Protein AF-A0A1U7YTH1-F1 (afdb_monomer)

Mean predicted aligned error: 17.55 Å

pLDDT: mean 70.75, std 26.84, range [23.44, 98.38]

Secondary structure (DSSP, 8-state):
-----------------TTT-----PPP-----SS--------------------TTHHHHHHHHHHHHTT-HHHHHHHHHHHHHHHHHHHHHHHHHHHHHHHHHHHHHHHHSPPPSSPPS----SSHHHHHHHHHHHH--PPPHHHHHHHHHHHHTTTTSTTTTS-HHHHS-HHHHHHHHHHHHHHHHHH--HHHHHHHHHH-TTGGGGS------------

Radius of gyration: 32.02 Å; Cα contacts (8 Å, |Δi|>4): 133; chains: 1; bounding box: 83×43×78 Å

InterPro domains:
  IPR015270 Protein RDM1, plant [PF09187] (100-217)
  IPR015270 Protein RDM1, plant [PTHR36366] (94-221)
  IPR036319 RDM1 superfamily [G3DSA:1.20.120.690] (97-218)
  IPR036319 RDM1 superfamily [SSF109920] (98-216)

Structure (mmCIF, N/CA/C/O backbone):
data_AF-A0A1U7YTH1-F1
#
_entry.id   AF-A0A1U7YTH1-F1
#
loop_
_atom_site.group_PDB
_atom_site.id
_atom_site.type_symbol
_atom_site.label_atom_id
_atom_site.label_alt_id
_atom_site.label_comp_id
_atom_site.label_asym_id
_atom_site.label_entity_id
_atom_site.label_seq_id
_atom_site.pdbx_PDB_ins_code
_atom_site.Cartn_x
_atom_site.Cartn_y
_atom_site.Cartn_z
_atom_site.occupancy
_atom_site.B_iso_or_equiv
_atom_site.auth_seq_id
_atom_site.auth_comp_id
_atom_site.auth_asym_id
_atom_site.auth_atom_id
_atom_site.pdbx_PDB_model_num
ATOM 1 N N . MET A 1 1 ? -33.056 18.039 25.175 1.00 30.16 1 MET A N 1
ATOM 2 C CA . MET A 1 1 ? -33.473 17.083 24.129 1.00 30.16 1 MET A CA 1
ATOM 3 C C . MET A 1 1 ? -34.858 16.587 24.489 1.00 30.16 1 MET A C 1
ATOM 5 O O . MET A 1 1 ? -35.014 15.963 25.529 1.00 30.16 1 MET A O 1
ATOM 9 N N . ASN A 1 2 ? -35.852 16.971 23.691 1.00 23.52 2 ASN A N 1
ATOM 10 C CA . ASN A 1 2 ? -37.263 16.671 23.920 1.00 23.52 2 ASN A CA 1
ATOM 11 C C . ASN A 1 2 ? -37.609 15.369 23.194 1.00 23.52 2 ASN A C 1
ATOM 13 O O . ASN A 1 2 ? -37.384 15.271 21.990 1.00 23.52 2 ASN A O 1
ATOM 17 N N . TYR A 1 3 ? -38.140 14.379 23.908 1.00 24.95 3 TYR A N 1
ATOM 18 C CA . TYR A 1 3 ? -38.631 13.144 23.299 1.00 24.95 3 TYR A CA 1
ATOM 19 C C . TYR A 1 3 ? -40.082 13.348 22.853 1.00 24.95 3 TYR A C 1
ATOM 21 O O . TYR A 1 3 ? -40.953 13.621 23.678 1.00 24.95 3 TYR A O 1
ATOM 29 N N . LEU A 1 4 ? -40.344 13.216 21.552 1.00 23.44 4 LEU A N 1
ATOM 30 C CA . LEU A 1 4 ? -41.698 13.132 21.011 1.00 23.44 4 LEU A CA 1
ATOM 31 C C . LEU A 1 4 ? -42.141 11.664 21.070 1.00 23.44 4 LEU A C 1
ATOM 33 O O . LEU A 1 4 ? -41.645 10.826 20.321 1.00 23.44 4 LEU A O 1
ATOM 37 N N . VAL A 1 5 ? -43.058 11.346 21.982 1.00 27.22 5 VAL A N 1
ATOM 38 C CA . VAL A 1 5 ? -43.666 10.014 22.078 1.00 27.22 5 VAL A CA 1
ATOM 39 C C . VAL A 1 5 ? -44.811 9.947 21.069 1.00 27.22 5 VAL A C 1
ATOM 41 O O . VAL A 1 5 ? -45.883 10.497 21.309 1.00 27.22 5 VAL A O 1
ATOM 44 N N . ILE A 1 6 ? -44.599 9.287 19.929 1.00 25.98 6 ILE A N 1
ATOM 45 C CA . ILE A 1 6 ? -45.687 8.978 18.992 1.00 25.98 6 ILE A CA 1
ATOM 46 C C . ILE A 1 6 ? -46.289 7.631 19.404 1.00 25.98 6 ILE A C 1
ATOM 48 O O . ILE A 1 6 ? -45.696 6.575 19.193 1.00 25.98 6 ILE A O 1
ATOM 52 N N . ILE A 1 7 ? -47.475 7.675 20.011 1.00 28.33 7 ILE A N 1
ATOM 53 C CA . ILE A 1 7 ? -48.289 6.493 20.311 1.00 28.33 7 ILE A CA 1
ATOM 54 C C . ILE A 1 7 ? -49.128 6.196 19.063 1.00 28.33 7 ILE A C 1
ATOM 56 O O . ILE A 1 7 ? -50.035 6.956 18.733 1.00 28.33 7 ILE A O 1
ATOM 60 N N . SER A 1 8 ? -48.833 5.108 18.350 1.00 24.59 8 SER A N 1
ATOM 61 C CA . SER A 1 8 ? -49.698 4.639 17.259 1.00 24.59 8 SER A CA 1
ATOM 62 C C . SER A 1 8 ? -50.951 3.957 17.843 1.00 24.59 8 SER A C 1
ATOM 64 O O . SER A 1 8 ? -50.819 3.198 18.809 1.00 24.59 8 SER A O 1
ATOM 66 N N . PRO A 1 9 ? -52.166 4.192 17.308 1.00 27.02 9 PRO A N 1
ATOM 67 C CA . PRO A 1 9 ? -53.407 3.658 17.864 1.00 27.02 9 PRO A CA 1
ATOM 68 C C . PRO A 1 9 ? -53.602 2.191 17.443 1.00 27.02 9 PRO A C 1
ATOM 70 O O . PRO A 1 9 ? -54.436 1.857 16.607 1.00 27.02 9 PRO A O 1
ATOM 73 N N . GLY A 1 10 ? -52.809 1.291 18.023 1.00 27.61 10 GLY A N 1
ATOM 74 C CA . GLY A 1 10 ? -52.957 -0.156 17.878 1.00 27.61 10 GLY A CA 1
ATOM 75 C C . GLY A 1 10 ? -53.799 -0.744 19.010 1.00 27.61 10 GLY A C 1
ATOM 76 O O . GLY A 1 10 ? -53.302 -0.924 20.115 1.00 27.61 10 GLY A O 1
ATOM 77 N N . ILE A 1 11 ? -55.076 -1.010 18.720 1.00 29.81 11 ILE A N 1
ATOM 78 C CA . ILE A 1 11 ? -56.081 -1.819 19.446 1.00 29.81 11 ILE A CA 1
ATOM 79 C C . ILE A 1 11 ? -55.630 -2.357 20.826 1.00 29.81 11 ILE A C 1
ATOM 81 O O . ILE A 1 11 ? -55.164 -3.489 20.970 1.00 29.81 11 ILE A O 1
ATOM 85 N N . PHE A 1 12 ? -55.875 -1.567 21.874 1.00 31.89 12 PHE A N 1
ATOM 86 C CA . PHE A 1 12 ? -55.885 -2.034 23.261 1.00 31.89 12 PHE A CA 1
ATOM 87 C C . PHE A 1 12 ? -57.078 -2.980 23.476 1.00 31.89 12 PHE A C 1
ATOM 89 O O . PHE A 1 12 ? -58.209 -2.531 23.647 1.00 31.89 12 PHE A O 1
ATOM 96 N N . GLN A 1 13 ? -56.858 -4.295 23.541 1.00 33.09 13 GLN A N 1
ATOM 97 C CA . GLN A 1 13 ? -57.814 -5.170 24.230 1.00 33.09 13 GLN A CA 1
ATOM 98 C C . GLN A 1 13 ? -57.466 -5.215 25.718 1.00 33.09 13 GLN A C 1
ATOM 100 O O . GLN A 1 13 ? -56.791 -6.129 26.191 1.00 33.09 13 GLN A O 1
ATOM 105 N N . ASN A 1 14 ? -57.976 -4.237 26.468 1.00 33.62 14 ASN A N 1
ATOM 106 C CA . ASN A 1 14 ? -58.093 -4.345 27.919 1.00 33.62 14 ASN A CA 1
ATOM 107 C C . ASN A 1 14 ? -59.022 -5.523 28.242 1.00 33.62 14 ASN A C 1
ATOM 109 O O . ASN A 1 14 ? -60.244 -5.402 28.189 1.00 33.62 14 ASN A O 1
ATOM 113 N N . ARG A 1 15 ? -58.457 -6.689 28.567 1.00 36.12 15 ARG A N 1
ATOM 114 C CA . ARG A 1 15 ? -59.226 -7.779 29.178 1.00 36.12 15 ARG A CA 1
ATOM 115 C C . ARG A 1 15 ? -59.054 -7.701 30.683 1.00 36.12 15 ARG A C 1
ATOM 117 O O . ARG A 1 15 ? -58.107 -8.244 31.243 1.00 36.12 15 ARG A O 1
ATOM 124 N N . THR A 1 16 ? -59.993 -7.026 31.330 1.00 36.03 16 THR A N 1
ATOM 125 C CA . THR A 1 16 ? -60.149 -7.059 32.782 1.00 36.03 16 THR A CA 1
ATOM 126 C C . THR A 1 16 ? -60.678 -8.430 33.208 1.00 36.03 16 THR A C 1
ATOM 128 O O . THR A 1 16 ? -61.688 -8.930 32.705 1.00 36.03 16 THR A O 1
ATOM 131 N N . CYS A 1 17 ? -59.987 -9.078 34.146 1.00 34.78 17 CYS A N 1
ATOM 132 C CA . CYS A 1 17 ? -60.518 -10.254 34.827 1.00 34.78 17 CYS A CA 1
ATOM 133 C C . CYS A 1 17 ? -61.500 -9.771 35.904 1.00 34.78 17 CYS A C 1
ATOM 135 O O . CYS A 1 17 ? -61.065 -9.328 36.963 1.00 34.78 17 CYS A O 1
ATOM 137 N N . ARG A 1 18 ? -62.818 -9.863 35.657 1.00 36.59 18 ARG A N 1
ATOM 138 C CA . ARG A 1 18 ? -63.893 -9.354 36.549 1.00 36.59 18 ARG A CA 1
ATOM 139 C C . ARG A 1 18 ? -63.947 -9.961 37.969 1.00 36.59 18 ARG A C 1
ATOM 141 O O . ARG A 1 18 ? -64.923 -9.757 38.677 1.00 36.59 18 ARG A O 1
ATOM 148 N N . LYS A 1 19 ? -62.964 -10.762 38.387 1.00 38.28 19 LYS A N 1
ATOM 149 C CA . LYS A 1 19 ? -62.925 -11.390 39.719 1.00 38.28 19 LYS A CA 1
ATOM 150 C C . LYS A 1 19 ? -61.737 -10.966 40.588 1.00 38.28 19 LYS A C 1
ATOM 152 O O . LYS A 1 19 ? -61.719 -11.371 41.748 1.00 38.28 19 LYS A O 1
ATOM 157 N N . CYS A 1 20 ? -60.768 -10.204 40.063 1.00 35.62 20 CYS A N 1
ATOM 158 C CA . CYS A 1 20 ? -59.523 -9.919 40.794 1.00 35.62 20 CYS A CA 1
ATOM 159 C C . CYS A 1 20 ? -58.917 -8.515 40.585 1.00 35.62 20 CYS A C 1
ATOM 161 O O . CYS A 1 20 ? -57.798 -8.321 41.038 1.00 35.62 20 CYS A O 1
ATOM 163 N N . ASP A 1 21 ? -59.565 -7.590 39.865 1.00 32.91 21 ASP A N 1
ATOM 164 C CA . ASP A 1 21 ? -59.075 -6.213 39.613 1.00 32.91 21 ASP A CA 1
ATOM 165 C C . ASP A 1 21 ? -57.583 -6.081 39.232 1.00 32.91 21 ASP A C 1
ATOM 167 O O . ASP A 1 21 ? -56.912 -5.106 39.552 1.00 32.91 21 ASP A O 1
ATOM 171 N N . LEU A 1 22 ? -57.050 -7.063 38.499 1.00 33.69 22 LEU A N 1
ATOM 172 C CA . LEU A 1 22 ? -55.691 -7.025 37.957 1.00 33.69 22 LEU A CA 1
ATOM 173 C C . LEU A 1 22 ? -55.726 -6.599 36.487 1.00 33.69 22 LEU A C 1
A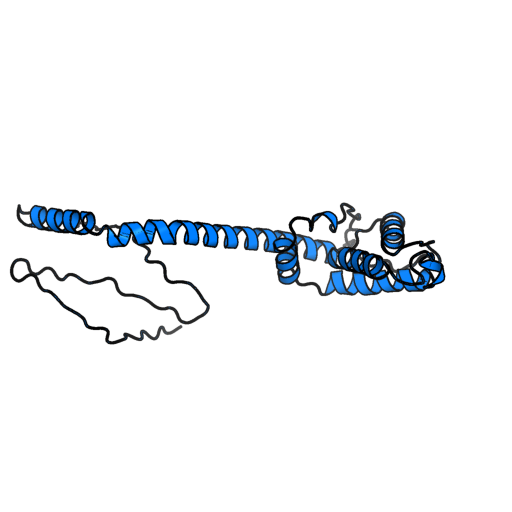TOM 175 O O . LEU A 1 22 ? -56.351 -7.258 35.649 1.00 33.69 22 LEU A O 1
ATOM 179 N N . VAL A 1 23 ? -55.021 -5.509 36.182 1.00 34.97 23 VAL A N 1
ATOM 180 C CA . VAL A 1 23 ? -54.813 -4.993 34.824 1.00 34.97 23 VAL A CA 1
ATOM 181 C C . VAL A 1 23 ? -53.581 -5.670 34.224 1.00 34.97 23 VAL A C 1
ATOM 183 O O . VAL A 1 23 ? -52.466 -5.510 34.714 1.00 34.97 23 VAL A O 1
ATOM 186 N N . PHE A 1 24 ? -53.773 -6.437 33.151 1.00 35.41 24 PHE A N 1
ATOM 187 C CA . PHE A 1 24 ? -52.664 -6.956 32.351 1.00 35.41 24 PHE A CA 1
ATOM 188 C C . PHE A 1 24 ? -52.230 -5.889 31.345 1.00 35.41 24 PHE A C 1
ATOM 190 O O . PHE A 1 24 ? -52.901 -5.677 30.337 1.00 35.41 24 PHE A O 1
ATOM 197 N N . VAL A 1 25 ? -51.101 -5.235 31.611 1.00 35.44 25 VAL A N 1
ATOM 198 C CA . VAL A 1 25 ? -50.469 -4.314 30.661 1.00 35.44 25 VAL A CA 1
ATOM 199 C C . VAL A 1 25 ? -49.570 -5.135 29.731 1.00 35.44 25 VAL A C 1
ATOM 201 O O . VAL A 1 25 ? -48.621 -5.779 30.175 1.00 35.44 25 VAL A O 1
ATOM 204 N N . SER A 1 26 ? -49.908 -5.174 28.441 1.00 34.75 26 SER A N 1
ATOM 205 C CA . SER A 1 26 ? -49.034 -5.733 27.398 1.00 34.75 26 SER A CA 1
ATOM 206 C C . SER A 1 26 ? -47.789 -4.845 27.249 1.00 34.75 26 SER A C 1
ATOM 208 O O . SER A 1 26 ? -47.924 -3.630 27.397 1.00 34.75 26 SER A O 1
ATOM 210 N N . PRO A 1 27 ? -46.589 -5.389 26.966 1.00 36.34 27 PRO A N 1
ATOM 211 C CA . PRO A 1 27 ? -45.382 -4.572 26.889 1.00 36.34 27 PRO A CA 1
ATOM 212 C C . PRO A 1 27 ? -45.489 -3.521 25.776 1.00 36.34 27 PRO A C 1
ATOM 214 O O . PRO A 1 27 ? -45.904 -3.825 24.657 1.00 36.34 27 PRO A O 1
ATOM 217 N N . VAL A 1 28 ? -45.114 -2.285 26.110 1.00 33.97 28 VAL A N 1
ATOM 218 C CA . VAL A 1 28 ? -45.023 -1.149 25.187 1.00 33.97 28 VAL A CA 1
ATOM 219 C C . VAL A 1 28 ? -43.800 -1.334 24.292 1.00 33.97 28 VAL A C 1
ATOM 221 O O . VAL A 1 28 ? -42.702 -1.592 24.781 1.00 33.97 28 VAL A O 1
ATOM 224 N N . THR A 1 29 ? -43.976 -1.182 22.982 1.00 32.31 29 THR A N 1
ATOM 225 C CA . THR A 1 29 ? -42.870 -1.085 22.024 1.00 32.31 29 THR A CA 1
ATOM 226 C C . THR A 1 29 ? -42.402 0.371 21.982 1.00 32.31 29 THR A C 1
ATOM 228 O O . THR A 1 29 ? -43.152 1.245 21.553 1.00 32.31 29 THR A O 1
ATOM 231 N N . LEU A 1 30 ? -41.188 0.652 22.460 1.00 29.94 30 LEU A N 1
ATOM 232 C CA . LEU A 1 30 ? -40.551 1.965 22.314 1.00 29.94 30 LEU A CA 1
ATOM 233 C C . LEU A 1 30 ? -39.730 1.981 21.020 1.00 29.94 30 LEU A C 1
ATOM 235 O O . LEU A 1 30 ? -38.877 1.119 20.822 1.00 29.94 30 LEU A O 1
ATOM 239 N N . TYR A 1 31 ? -39.979 2.965 20.155 1.00 27.59 31 TYR A N 1
ATOM 240 C CA . TYR A 1 31 ? -39.188 3.220 18.950 1.00 27.59 31 TYR A CA 1
ATOM 241 C C . TYR A 1 31 ? -38.274 4.430 19.174 1.00 27.59 31 TYR A C 1
ATOM 243 O O . TYR A 1 31 ? -38.736 5.478 19.622 1.00 27.59 31 TYR A O 1
ATOM 251 N N . SER A 1 32 ? -36.990 4.292 18.832 1.00 30.31 32 SER A N 1
ATOM 252 C CA . SER A 1 32 ? -36.041 5.407 18.724 1.00 30.31 32 SER A CA 1
ATOM 253 C C . SER A 1 32 ? -35.796 5.708 17.248 1.00 30.31 32 SER A C 1
ATOM 255 O O . SER A 1 32 ? -35.412 4.818 16.488 1.00 30.31 32 SER A O 1
ATOM 257 N N . VAL A 1 33 ? -36.035 6.952 16.830 1.00 34.03 33 VAL A N 1
ATOM 258 C CA . VAL A 1 33 ? -35.779 7.420 15.463 1.00 34.03 33 VAL A CA 1
ATOM 259 C C . VAL A 1 33 ? -34.437 8.137 15.447 1.00 34.03 33 VAL A C 1
ATOM 261 O O . VAL A 1 33 ? -34.401 9.354 15.522 1.00 34.03 33 VAL A O 1
ATOM 264 N N . THR A 1 34 ? -33.350 7.371 15.369 1.00 33.66 34 THR A N 1
ATOM 265 C CA . THR A 1 34 ? -32.116 7.744 14.655 1.00 33.66 34 THR A CA 1
ATOM 266 C C . THR A 1 34 ? -31.187 6.532 14.603 1.00 33.66 34 THR A C 1
ATOM 268 O O . THR A 1 34 ? -30.712 6.071 15.634 1.00 33.66 34 THR A O 1
ATOM 271 N N . HIS A 1 35 ? -30.942 6.067 13.375 1.00 32.31 35 HIS A N 1
ATOM 272 C CA . HIS A 1 35 ? -29.998 5.032 12.933 1.00 32.31 35 HIS A CA 1
ATOM 273 C C . HIS A 1 35 ? -30.230 3.581 13.407 1.00 32.31 35 HIS A C 1
ATOM 275 O O . HIS A 1 35 ? -29.881 3.180 14.508 1.00 32.31 35 HIS A O 1
ATOM 281 N N . HIS A 1 36 ? -30.811 2.806 12.478 1.00 36.59 36 HIS A N 1
ATOM 282 C CA . HIS A 1 36 ? -30.764 1.348 12.305 1.00 36.59 36 HIS A CA 1
ATOM 283 C C . HIS A 1 36 ? -30.331 0.497 13.509 1.00 36.59 36 HIS A C 1
ATOM 285 O O . HIS A 1 36 ? -29.178 0.092 13.597 1.00 36.59 36 HIS A O 1
ATOM 291 N N . LEU A 1 37 ? -31.294 0.087 14.339 1.00 32.03 37 LEU A N 1
ATOM 292 C CA . LEU A 1 37 ? -31.167 -1.119 15.155 1.00 32.0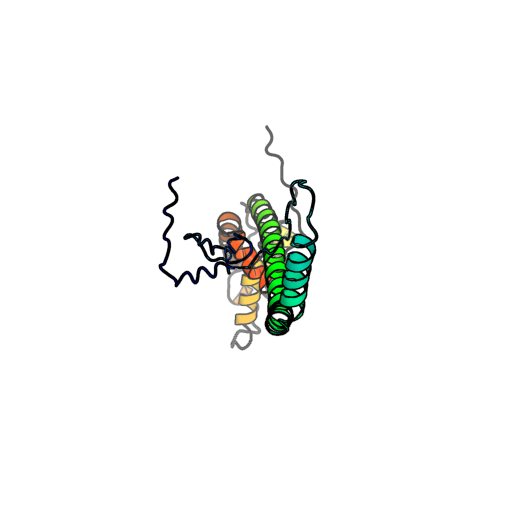3 37 LEU A CA 1
ATOM 293 C C . LEU A 1 37 ? -32.459 -1.938 15.104 1.00 32.03 37 LEU A C 1
ATOM 295 O O . LEU A 1 37 ? -33.566 -1.426 15.271 1.00 32.03 37 LEU A O 1
ATOM 299 N N . VAL A 1 38 ? -32.284 -3.229 14.837 1.00 32.44 38 VAL A N 1
ATOM 300 C CA . VAL A 1 38 ? -33.317 -4.263 14.872 1.00 32.44 38 VAL A CA 1
ATOM 301 C C . VAL A 1 38 ? -33.843 -4.375 16.304 1.00 32.44 38 VAL A C 1
ATOM 303 O O . VAL A 1 38 ? -33.077 -4.578 17.244 1.00 32.44 38 VAL A O 1
ATOM 306 N N . ALA A 1 39 ? -35.157 -4.233 16.476 1.00 31.73 39 ALA A N 1
ATOM 307 C CA . ALA A 1 39 ? -35.814 -4.362 17.769 1.00 31.73 39 ALA A CA 1
ATOM 308 C C . ALA A 1 39 ? -35.707 -5.807 18.286 1.00 31.73 39 ALA A C 1
ATOM 310 O O . ALA A 1 39 ? -36.270 -6.728 17.694 1.00 31.73 39 ALA A O 1
ATOM 311 N N . LEU A 1 40 ? -35.023 -6.000 19.413 1.00 30.80 40 LEU A N 1
ATOM 312 C CA . LEU A 1 40 ? -35.051 -7.250 20.170 1.00 30.80 40 LEU A CA 1
ATOM 313 C C . LEU A 1 40 ? -35.868 -7.061 21.448 1.00 30.80 40 LEU A C 1
ATOM 315 O O . LEU A 1 40 ? -35.643 -6.094 22.179 1.00 30.80 40 LEU A O 1
ATOM 319 N N . PRO A 1 41 ? -36.788 -7.984 21.771 1.00 34.66 41 PRO A N 1
ATOM 320 C CA . PRO A 1 41 ? -37.474 -7.963 23.048 1.00 34.66 41 PRO A CA 1
ATOM 321 C C . PRO A 1 41 ? -36.499 -8.429 24.137 1.00 34.66 41 PRO A C 1
ATOM 323 O O . PRO A 1 41 ? -36.299 -9.627 24.338 1.00 34.66 41 PRO A O 1
ATOM 326 N N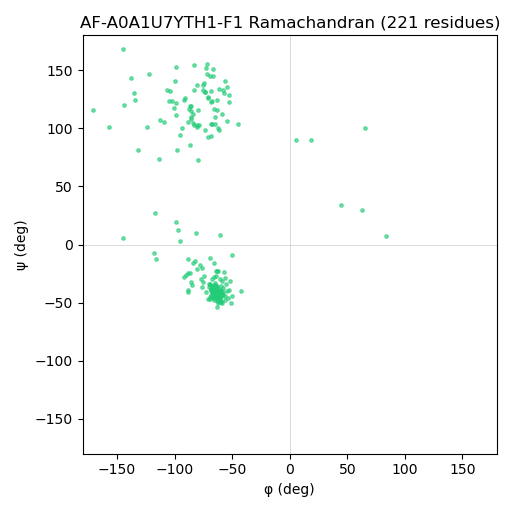 . LEU A 1 42 ? -35.889 -7.485 24.859 1.00 33.09 42 LEU A N 1
ATOM 327 C CA . LEU A 1 42 ? -35.191 -7.778 26.111 1.00 33.09 42 LEU A CA 1
ATOM 328 C C . LEU A 1 42 ? -36.226 -8.190 27.168 1.00 33.09 42 LEU A C 1
ATOM 330 O O . LEU A 1 42 ? -36.816 -7.363 27.858 1.00 33.09 42 LEU A O 1
ATOM 334 N N . TYR A 1 43 ? -36.460 -9.496 27.284 1.00 35.53 43 TYR A N 1
ATOM 335 C CA . TYR A 1 43 ? -37.120 -10.093 28.438 1.00 35.53 43 TYR A CA 1
ATOM 336 C C . TYR A 1 43 ? -36.091 -10.248 29.560 1.00 35.53 43 TYR A C 1
ATOM 338 O O . TYR A 1 43 ? -35.326 -11.208 29.571 1.00 35.53 43 TYR A O 1
ATOM 346 N N . PHE A 1 44 ? -36.110 -9.343 30.538 1.00 31.45 44 PHE A N 1
ATOM 347 C CA . PHE A 1 44 ? -35.638 -9.664 31.883 1.00 31.45 44 PHE A CA 1
ATOM 348 C C . PHE A 1 44 ? -36.822 -9.655 32.842 1.00 31.45 44 PHE A C 1
ATOM 350 O O . PHE A 1 44 ? -37.414 -8.633 33.180 1.00 31.45 44 PHE A O 1
ATOM 357 N N . SER A 1 45 ? -37.185 -10.864 33.245 1.00 33.22 45 SER A N 1
ATOM 358 C CA . SER A 1 45 ? -38.089 -11.176 34.335 1.00 33.22 45 SER A CA 1
ATOM 359 C C . SER A 1 45 ? -37.516 -10.676 35.659 1.00 33.22 45 SER A C 1
ATOM 361 O O . SER A 1 45 ? -36.693 -11.355 36.258 1.00 33.22 45 SER A O 1
ATOM 363 N N . ASN A 1 46 ? -37.996 -9.530 36.136 1.00 29.27 46 ASN A N 1
ATOM 364 C CA . ASN A 1 46 ? -37.965 -9.173 37.553 1.00 29.27 46 ASN A CA 1
ATOM 365 C C . ASN A 1 46 ? -39.354 -8.675 37.962 1.00 29.27 46 ASN A C 1
ATOM 367 O O . ASN A 1 46 ? -39.638 -7.482 38.012 1.00 29.27 46 ASN A O 1
ATOM 371 N N . LEU A 1 47 ? -40.243 -9.632 38.236 1.00 33.91 47 LEU A N 1
ATOM 372 C CA . LEU A 1 47 ? -41.439 -9.386 39.036 1.00 33.91 47 LEU A CA 1
ATOM 373 C C . LEU A 1 47 ? -40.975 -9.185 40.483 1.00 33.91 47 LEU A C 1
ATOM 375 O O . LEU A 1 47 ? -40.806 -10.150 41.225 1.00 33.91 47 LEU A O 1
ATOM 379 N N . PHE A 1 48 ? -40.744 -7.930 40.865 1.00 27.84 48 PHE A N 1
ATOM 380 C CA . PHE A 1 48 ? -40.662 -7.546 42.269 1.00 27.84 48 PHE A CA 1
ATOM 381 C C . PHE A 1 48 ? -42.039 -7.779 42.904 1.00 27.84 48 PHE A C 1
ATOM 383 O O . PHE A 1 48 ? -42.979 -7.021 42.677 1.00 27.84 48 PHE A O 1
ATOM 390 N N . PHE A 1 49 ? -42.173 -8.854 43.679 1.00 33.44 49 PHE A N 1
ATOM 391 C CA . PHE A 1 49 ? -43.280 -9.014 44.618 1.00 33.44 49 PHE A CA 1
ATOM 392 C C . PHE A 1 49 ? -42.932 -8.206 45.870 1.00 33.44 49 PHE A C 1
ATOM 394 O O . PHE A 1 49 ? -42.099 -8.629 46.669 1.00 33.44 49 PHE A O 1
ATOM 401 N N . GLN A 1 50 ? -43.533 -7.026 46.040 1.00 31.31 50 GLN A N 1
ATOM 402 C CA . GLN A 1 50 ? -43.526 -6.374 47.347 1.00 31.31 50 GLN A CA 1
ATOM 403 C C . GLN A 1 50 ? -44.438 -7.161 48.295 1.00 31.31 50 GLN A C 1
ATOM 405 O O . GLN A 1 50 ? -45.593 -7.446 47.980 1.00 31.31 50 GLN A O 1
ATOM 410 N N . ASN A 1 51 ? -43.862 -7.532 49.440 1.00 34.66 51 ASN A N 1
ATOM 411 C CA . ASN A 1 51 ? -44.473 -8.263 50.544 1.00 34.66 51 ASN A CA 1
ATOM 412 C C . ASN A 1 51 ? -45.861 -7.725 50.906 1.00 34.66 51 ASN A C 1
ATOM 414 O O . ASN A 1 51 ? -45.984 -6.736 51.621 1.00 34.66 51 ASN A O 1
ATOM 418 N N . THR A 1 52 ? -46.899 -8.446 50.504 1.00 34.50 52 THR A N 1
ATOM 419 C CA . THR A 1 52 ? -48.175 -8.483 51.216 1.00 34.50 52 THR A CA 1
ATOM 420 C C . THR A 1 52 ? -48.646 -9.933 51.243 1.00 34.50 52 THR A C 1
ATOM 422 O O . THR A 1 52 ? -48.340 -10.728 50.357 1.00 34.50 52 THR A O 1
ATOM 425 N N . THR A 1 53 ? -49.261 -10.320 52.352 1.00 38.56 53 THR A N 1
ATOM 426 C CA . THR A 1 53 ? -49.605 -11.695 52.717 1.00 38.56 53 THR A CA 1
ATOM 427 C C . THR A 1 53 ? -50.430 -12.389 51.628 1.00 38.56 53 THR A C 1
ATOM 429 O O . THR A 1 53 ? -51.618 -12.127 51.453 1.00 38.56 53 THR A O 1
ATOM 432 N N . ALA A 1 54 ? -49.790 -13.313 50.903 1.00 38.97 54 ALA A N 1
ATOM 433 C CA . ALA A 1 54 ? -50.390 -13.971 49.752 1.00 38.97 54 ALA A CA 1
ATOM 434 C C . ALA A 1 54 ? -51.591 -14.839 50.152 1.00 38.97 54 ALA A C 1
ATOM 436 O O . ALA A 1 54 ? -51.459 -15.906 50.760 1.00 38.97 54 ALA A O 1
ATOM 437 N N . THR A 1 55 ? -52.794 -14.406 49.780 1.00 50.31 55 THR A N 1
ATOM 438 C CA . THR A 1 55 ? -54.000 -15.221 49.956 1.00 50.31 55 THR A CA 1
ATOM 439 C C . THR A 1 55 ? -54.009 -16.378 48.946 1.00 50.31 55 THR A C 1
ATOM 441 O O . THR A 1 55 ? -53.492 -16.267 47.833 1.00 50.31 55 THR A O 1
ATOM 444 N N . LYS A 1 56 ? -54.662 -17.507 49.279 1.00 46.28 56 LYS A N 1
ATOM 445 C CA . LYS A 1 56 ? -54.812 -18.721 48.425 1.00 46.28 56 LYS A CA 1
ATOM 446 C C . LYS A 1 56 ? -55.323 -18.463 46.983 1.00 46.28 56 LYS A C 1
ATOM 448 O O . LYS A 1 56 ? -55.360 -19.390 46.169 1.00 46.28 56 LYS A O 1
ATOM 453 N N . ARG A 1 57 ? -55.763 -17.241 46.653 1.00 43.34 57 ARG A N 1
ATOM 454 C CA . ARG A 1 57 ? -56.165 -16.803 45.305 1.00 43.34 57 ARG A CA 1
ATOM 455 C C . ARG A 1 57 ? -54.987 -16.323 44.445 1.00 43.34 57 ARG A C 1
ATOM 457 O O . ARG A 1 57 ? -54.977 -16.629 43.255 1.00 43.34 57 ARG A O 1
ATOM 464 N N . GLU A 1 58 ? -53.969 -15.689 45.019 1.00 42.53 58 GLU A N 1
ATOM 465 C CA . GLU A 1 58 ? -52.783 -15.209 44.283 1.00 42.53 58 GLU A CA 1
ATOM 466 C C . GLU A 1 58 ? -51.897 -16.359 43.794 1.00 42.53 58 GLU A C 1
ATOM 468 O O . GLU A 1 58 ? -51.424 -16.353 42.655 1.00 42.53 58 GLU A O 1
ATOM 473 N N . ALA A 1 59 ? -51.790 -17.424 44.595 1.00 44.12 59 ALA A N 1
ATOM 474 C CA . ALA A 1 59 ? -51.118 -18.659 44.197 1.00 44.12 59 ALA A CA 1
ATOM 475 C C . ALA A 1 59 ? -51.752 -19.299 42.944 1.00 44.12 59 ALA A C 1
ATOM 477 O O . ALA A 1 59 ? -51.050 -19.881 42.120 1.00 44.12 59 ALA A O 1
ATOM 478 N N . ARG A 1 60 ? -53.071 -19.151 42.736 1.00 44.16 60 ARG A N 1
ATOM 479 C CA . ARG A 1 60 ? -53.757 -19.674 41.539 1.00 44.16 60 ARG A CA 1
ATOM 480 C C . ARG A 1 60 ? -53.510 -18.826 40.290 1.00 44.16 60 ARG A C 1
ATOM 482 O O . ARG A 1 60 ? -53.348 -19.398 39.213 1.00 44.16 60 ARG A O 1
ATOM 489 N N . CYS A 1 61 ? -53.420 -17.501 40.414 1.00 44.72 61 CYS A N 1
ATOM 490 C CA . CYS A 1 61 ? -53.067 -16.623 39.291 1.00 44.72 61 CYS A CA 1
ATOM 491 C C . CYS A 1 61 ? -51.608 -16.805 38.848 1.00 44.72 61 CYS A C 1
ATOM 493 O O . CYS A 1 61 ? -51.346 -16.845 37.644 1.00 44.72 61 CYS A O 1
ATOM 495 N N . SER A 1 62 ? -50.669 -16.998 39.784 1.00 44.84 62 SER A N 1
ATOM 496 C CA . SER A 1 62 ? -49.264 -17.260 39.436 1.00 44.84 62 SER A CA 1
ATOM 497 C C . SER A 1 62 ? -49.084 -18.619 38.744 1.00 44.84 62 SER A C 1
ATOM 499 O O . SER A 1 62 ? -48.323 -18.722 37.782 1.00 44.84 62 SER A O 1
ATOM 501 N N . VAL A 1 63 ? -49.854 -19.642 39.143 1.00 48.41 63 VAL A N 1
ATOM 502 C CA . VAL A 1 63 ? -49.887 -20.953 38.471 1.00 48.41 63 VAL A CA 1
ATOM 503 C C . VAL A 1 63 ? -50.505 -20.856 37.074 1.00 48.41 63 VAL A C 1
ATOM 505 O O . VAL A 1 63 ? -49.988 -21.468 36.141 1.00 48.41 63 VAL A O 1
ATOM 508 N N . TYR A 1 64 ? -51.559 -20.056 36.880 1.00 45.84 64 TYR A N 1
ATOM 509 C CA . TYR A 1 64 ? -52.166 -19.854 35.557 1.00 45.84 64 TYR A CA 1
ATOM 510 C C . TYR A 1 64 ? -51.243 -19.070 34.608 1.00 45.84 64 TYR A C 1
ATOM 512 O O . TYR A 1 64 ? -51.127 -19.421 33.433 1.00 45.84 64 TYR A O 1
ATOM 520 N N . ALA A 1 65 ? -50.527 -18.060 35.113 1.00 47.97 65 ALA A N 1
ATOM 521 C CA . ALA A 1 65 ? -49.527 -17.312 34.352 1.00 47.97 65 ALA A CA 1
ATOM 522 C C . ALA A 1 65 ? -48.304 -18.180 33.995 1.00 47.97 65 ALA A C 1
ATOM 524 O O . ALA A 1 65 ? -47.901 -18.218 32.830 1.00 47.97 65 ALA A O 1
ATOM 525 N N . LYS A 1 66 ? -47.782 -18.964 34.954 1.00 43.97 66 LYS A N 1
ATOM 526 C CA . LYS A 1 66 ? -46.696 -19.935 34.718 1.00 43.97 66 LYS A CA 1
ATOM 527 C C . LYS A 1 66 ? -47.098 -21.018 33.710 1.00 43.97 66 LYS A C 1
ATOM 529 O O . LYS A 1 66 ? -46.322 -21.328 32.809 1.00 43.97 66 LYS A O 1
ATOM 534 N N . ASN A 1 67 ? -48.319 -21.552 33.791 1.00 43.44 67 ASN A N 1
ATOM 535 C CA . ASN A 1 67 ? -48.793 -22.581 32.857 1.00 43.44 67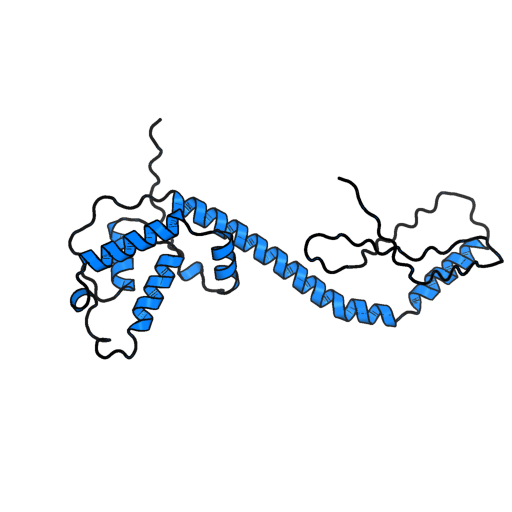 ASN A CA 1
ATOM 536 C C . ASN A 1 67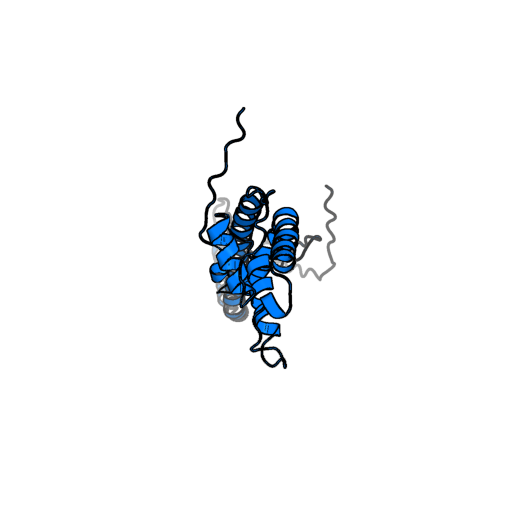 ? -49.143 -22.040 31.462 1.00 43.44 67 ASN A C 1
ATOM 538 O O . ASN A 1 67 ? -49.021 -22.780 30.487 1.00 43.44 67 ASN A O 1
ATOM 542 N N . LYS A 1 68 ? -49.537 -20.767 31.327 1.00 46.72 68 LYS A N 1
ATOM 543 C CA . LYS A 1 68 ? -49.812 -20.151 30.017 1.00 46.72 68 LYS A CA 1
ATOM 544 C C . LYS A 1 68 ? -48.530 -19.828 29.243 1.00 46.72 68 LYS A C 1
ATOM 546 O O . LYS A 1 68 ? -48.529 -19.949 28.021 1.00 46.72 68 LYS A O 1
ATOM 551 N N . PHE A 1 69 ? -47.439 -19.492 29.935 1.00 43.75 69 PHE A N 1
ATOM 552 C CA . PHE A 1 69 ? -46.116 -19.343 29.315 1.00 43.75 69 PHE A CA 1
ATOM 553 C C . PHE A 1 69 ? -45.538 -20.702 28.876 1.00 43.75 69 PHE A C 1
ATOM 555 O O . PHE A 1 69 ? -44.938 -20.814 27.813 1.00 43.75 69 PHE A O 1
ATOM 562 N N . ARG A 1 70 ? -45.834 -21.772 29.629 1.00 45.62 70 ARG A N 1
ATOM 563 C CA . ARG A 1 70 ? -45.429 -23.158 29.322 1.00 45.62 70 ARG A CA 1
ATOM 564 C C . ARG A 1 70 ? -46.121 -23.778 28.091 1.00 45.62 70 ARG A C 1
ATOM 566 O O . ARG A 1 70 ? -45.702 -24.838 27.646 1.00 45.62 70 ARG A O 1
ATOM 573 N N . ARG A 1 71 ? -47.169 -23.152 27.535 1.00 46.69 71 ARG A N 1
ATOM 574 C CA . ARG A 1 71 ? -47.961 -23.666 26.393 1.00 46.69 71 ARG A CA 1
ATOM 575 C C . ARG A 1 71 ? -47.894 -22.793 25.132 1.00 46.69 71 ARG A C 1
ATOM 577 O O . ARG A 1 71 ? -48.839 -22.790 24.349 1.00 46.69 71 ARG A O 1
ATOM 584 N N . ARG A 1 72 ? -46.815 -22.036 24.915 1.00 52.69 72 ARG A N 1
ATOM 585 C CA . ARG A 1 72 ? -46.586 -21.343 23.632 1.00 52.69 72 ARG A CA 1
ATOM 586 C C . ARG A 1 72 ? -45.364 -21.916 22.913 1.00 52.69 72 ARG A C 1
ATOM 588 O O . ARG A 1 72 ? -44.327 -21.256 22.885 1.00 52.69 72 ARG A O 1
ATOM 595 N N . PRO A 1 73 ? -45.469 -23.129 22.337 1.00 54.94 73 PRO A N 1
ATOM 596 C CA . PRO A 1 73 ? -44.392 -23.690 21.523 1.00 54.94 73 PRO A CA 1
ATOM 597 C C . PRO A 1 73 ? -44.021 -22.745 20.363 1.00 54.94 73 PRO A C 1
ATOM 599 O O . PRO A 1 73 ? -42.845 -22.631 20.048 1.00 54.94 73 PRO A O 1
ATOM 602 N N . GLU A 1 74 ? -44.990 -21.952 19.876 1.00 57.06 74 GLU A N 1
ATOM 603 C CA . GLU A 1 74 ? -44.870 -20.813 18.934 1.00 57.06 74 GLU A CA 1
ATOM 604 C C . GLU A 1 74 ? -43.672 -19.870 19.195 1.00 57.06 74 GLU A C 1
ATOM 606 O O . GLU A 1 74 ? -42.996 -19.437 18.267 1.00 57.06 74 GLU A O 1
ATOM 611 N N . LEU A 1 75 ? -43.362 -19.557 20.458 1.00 58.03 75 LEU A N 1
ATOM 612 C CA . LEU A 1 75 ? -42.263 -18.639 20.803 1.00 58.03 75 LEU A CA 1
ATOM 613 C C . LEU A 1 75 ? -40.907 -19.351 20.921 1.00 58.03 75 LEU A C 1
ATOM 615 O O . LEU A 1 75 ? -39.861 -18.732 20.728 1.00 58.03 75 LEU A O 1
ATOM 619 N N . LEU A 1 76 ? -40.917 -20.656 21.210 1.00 60.56 76 LEU A N 1
ATOM 620 C CA . LEU A 1 76 ? -39.706 -21.476 21.281 1.00 60.56 76 LEU A CA 1
ATOM 621 C C . LEU A 1 76 ? -39.085 -21.676 19.895 1.00 60.56 76 LEU A C 1
ATOM 623 O O . LEU A 1 76 ? -37.859 -21.691 19.795 1.00 60.56 76 LEU A O 1
ATOM 627 N N . TRP A 1 77 ? -39.889 -21.777 18.828 1.00 60.00 77 TRP A N 1
ATOM 628 C CA . TRP A 1 77 ? -39.349 -21.846 17.463 1.00 60.00 77 TRP A CA 1
ATOM 629 C C . TRP A 1 77 ? -38.707 -20.520 17.041 1.00 60.00 77 TRP A C 1
ATOM 631 O O . TRP A 1 77 ? -37.643 -20.534 16.434 1.00 60.00 77 TRP A O 1
ATOM 641 N N . ILE A 1 78 ? -39.303 -19.381 17.416 1.00 66.19 78 ILE A N 1
ATOM 642 C CA . ILE A 1 78 ? -38.747 -18.046 17.141 1.00 66.19 78 ILE A CA 1
ATOM 643 C C . ILE A 1 78 ? -37.402 -17.880 17.854 1.00 66.19 78 ILE A C 1
ATOM 645 O O . ILE A 1 78 ? -36.425 -17.497 17.222 1.00 66.19 78 ILE A O 1
ATOM 649 N N . LEU A 1 79 ? -37.302 -18.244 19.136 1.00 65.44 79 LEU A N 1
ATOM 650 C CA . LEU A 1 79 ? -36.015 -18.240 19.838 1.00 65.44 79 LEU A CA 1
ATOM 651 C C . LEU A 1 79 ? -35.011 -19.204 19.187 1.00 65.44 79 LEU A C 1
ATOM 653 O O . LEU A 1 79 ? -33.866 -18.830 18.992 1.00 65.44 79 LEU A O 1
ATOM 657 N N . ARG A 1 80 ? -35.410 -20.407 18.762 1.00 69.00 80 ARG A N 1
ATOM 658 C CA . ARG A 1 80 ? -34.488 -21.333 18.075 1.00 69.00 80 ARG A CA 1
ATOM 659 C C . ARG A 1 80 ? -34.027 -20.856 16.692 1.00 69.00 80 ARG A C 1
ATOM 661 O O . ARG A 1 80 ? -32.920 -21.206 16.302 1.00 69.00 80 ARG A O 1
ATOM 668 N N . LEU A 1 81 ? -34.836 -20.082 15.969 1.00 70.12 81 LEU A N 1
ATOM 669 C CA . LEU A 1 81 ? -34.507 -19.573 14.631 1.00 70.12 81 LEU A CA 1
ATOM 670 C C . LEU A 1 81 ? -33.749 -18.240 14.666 1.00 70.12 81 LEU A C 1
ATOM 672 O O . LEU A 1 81 ? -32.802 -18.055 13.909 1.00 70.12 81 LEU A O 1
ATOM 676 N N . PHE A 1 82 ? -34.133 -17.319 15.552 1.00 73.69 82 PHE A N 1
ATOM 677 C CA . PHE A 1 82 ? -33.548 -15.977 15.611 1.00 73.69 82 PHE A CA 1
ATOM 678 C C . PHE A 1 82 ? -32.343 -15.877 16.544 1.00 73.69 82 PHE A C 1
ATOM 680 O O . PHE A 1 82 ? -31.485 -15.031 16.319 1.00 73.69 82 PHE A O 1
ATOM 687 N N . PHE A 1 83 ? -32.233 -16.728 17.567 1.00 76.88 83 PHE A N 1
ATOM 688 C CA . PHE A 1 83 ? -31.104 -16.674 18.500 1.00 76.88 83 PHE A CA 1
ATOM 689 C C . PHE A 1 83 ? -29.752 -17.015 17.846 1.00 76.88 83 PHE A C 1
ATOM 691 O O . PHE A 1 83 ? -28.794 -16.295 18.115 1.00 76.88 83 PHE A O 1
ATOM 698 N N . PRO A 1 84 ? -29.637 -18.003 16.932 1.00 80.44 84 PRO A N 1
ATOM 699 C CA . PRO A 1 84 ? -28.397 -18.227 16.187 1.00 80.44 84 PRO A CA 1
ATOM 700 C C . PRO A 1 84 ? -28.035 -17.042 15.287 1.00 80.44 84 PRO A C 1
ATOM 702 O O . PRO A 1 84 ? -26.875 -16.651 15.241 1.00 80.44 84 PRO A O 1
ATOM 705 N N . LEU A 1 85 ? -29.028 -16.441 14.617 1.00 76.25 85 LEU A N 1
ATOM 706 C CA . LEU A 1 85 ? -28.829 -15.279 13.745 1.00 76.25 85 LEU A CA 1
ATOM 707 C C . LEU A 1 85 ? -28.382 -14.048 14.545 1.00 76.25 85 LEU A C 1
ATOM 709 O O . LEU A 1 85 ? -27.503 -13.314 14.110 1.00 76.25 85 LEU A O 1
ATOM 713 N N . LEU A 1 86 ? -28.958 -13.856 15.733 1.00 77.12 86 LEU A N 1
ATOM 714 C CA . LEU A 1 86 ? -28.582 -12.801 16.665 1.00 77.12 86 LEU A CA 1
ATOM 715 C C . LEU A 1 86 ? -27.162 -12.994 17.202 1.00 77.12 86 LEU A C 1
ATOM 717 O O . LEU A 1 86 ? -26.401 -12.035 17.252 1.00 77.12 86 LEU A O 1
ATOM 721 N N . ILE A 1 87 ? -26.795 -14.223 17.577 1.00 74.44 87 ILE A N 1
ATOM 722 C CA . ILE A 1 87 ? -25.422 -14.545 17.983 1.00 74.44 87 ILE A CA 1
ATOM 723 C C . ILE A 1 87 ? -24.456 -14.250 16.831 1.00 74.44 87 ILE A C 1
ATOM 725 O O . ILE A 1 87 ? -23.439 -13.607 17.060 1.00 74.44 87 ILE A O 1
ATOM 729 N N . LEU A 1 88 ? -24.787 -14.643 15.598 1.00 73.12 88 LEU A N 1
ATOM 730 C CA . LEU A 1 88 ? -23.979 -14.348 14.409 1.00 73.12 88 LEU A CA 1
ATOM 731 C C . LEU A 1 88 ? -23.810 -12.839 14.178 1.00 73.12 88 LEU A C 1
ATOM 733 O O . LEU A 1 88 ? -22.709 -12.385 13.882 1.00 73.12 88 LEU A O 1
ATOM 737 N N . LEU A 1 89 ? -24.878 -12.059 14.366 1.00 74.38 89 LEU A N 1
ATOM 738 C CA . LEU A 1 89 ? -24.847 -10.600 14.238 1.00 74.38 89 LEU A CA 1
ATOM 739 C C . LEU A 1 89 ? -23.982 -9.940 15.321 1.00 74.38 89 LEU A C 1
ATOM 741 O O . LEU A 1 89 ? -23.201 -9.045 15.017 1.00 74.38 89 LEU A O 1
ATOM 745 N N . LEU A 1 90 ? -24.088 -10.404 16.569 1.00 70.06 90 LEU A N 1
ATOM 746 C CA . LEU A 1 90 ? -23.272 -9.909 17.681 1.00 70.06 90 LEU A CA 1
ATOM 747 C C . LEU A 1 90 ? -21.789 -10.269 17.510 1.00 70.06 90 LEU A C 1
ATOM 749 O O . LEU A 1 90 ? -20.919 -9.463 17.829 1.00 70.06 90 LEU A O 1
ATOM 753 N N . MET A 1 91 ? -21.492 -11.460 16.983 1.00 69.44 91 MET A N 1
ATOM 754 C CA . MET A 1 91 ? -20.118 -11.882 16.691 1.00 69.44 91 MET A CA 1
ATOM 755 C C . MET A 1 91 ? -19.500 -11.036 15.565 1.00 69.44 91 MET A C 1
ATOM 757 O O . MET A 1 91 ? -18.340 -10.641 15.672 1.00 69.44 91 MET A O 1
ATOM 761 N N . ALA A 1 92 ? -20.279 -10.708 14.527 1.00 65.62 92 ALA A N 1
ATOM 762 C CA . ALA A 1 92 ? -19.829 -9.868 13.415 1.00 65.62 92 ALA A CA 1
ATOM 763 C C . ALA A 1 92 ? -19.496 -8.426 13.849 1.00 65.62 92 ALA A C 1
ATOM 765 O O . ALA A 1 92 ? -18.522 -7.843 13.370 1.00 65.62 92 ALA A O 1
ATOM 766 N N . ASP A 1 93 ? -20.265 -7.861 14.785 1.00 70.25 93 ASP A N 1
ATOM 767 C CA . ASP A 1 93 ? -20.039 -6.501 15.293 1.00 70.25 93 ASP A CA 1
ATOM 768 C C . ASP A 1 93 ? -18.730 -6.406 16.104 1.00 70.25 93 ASP A C 1
ATOM 770 O O . ASP A 1 93 ? -17.926 -5.488 15.931 1.00 70.25 93 ASP A O 1
ATOM 774 N N . GLN A 1 94 ? -18.436 -7.430 16.914 1.00 72.00 94 GLN A N 1
ATOM 775 C CA . GLN A 1 94 ? -17.213 -7.484 17.720 1.00 72.00 94 GLN A CA 1
ATOM 776 C C . GLN A 1 94 ? -15.935 -7.618 16.869 1.00 72.00 94 GLN A C 1
ATOM 778 O O . GLN A 1 94 ? -14.889 -7.060 17.223 1.00 72.00 94 GLN A O 1
ATOM 783 N N . GLU A 1 95 ? -16.001 -8.354 15.757 1.00 74.81 95 GLU A N 1
ATOM 784 C CA . GLU A 1 95 ? -14.882 -8.511 14.824 1.00 74.81 95 GLU A CA 1
ATOM 785 C C . GLU A 1 95 ? -14.595 -7.203 14.070 1.00 74.81 95 GLU A C 1
ATOM 787 O O . GLU A 1 95 ? -13.444 -6.754 14.028 1.00 74.81 95 GLU A O 1
ATOM 792 N N . SER A 1 96 ? -15.642 -6.532 13.579 1.00 81.31 96 SER A N 1
ATOM 793 C CA . SER A 1 96 ? -15.559 -5.206 12.948 1.00 81.31 96 SER A CA 1
ATOM 794 C C . SER A 1 96 ? -14.861 -4.177 13.850 1.00 81.31 96 SER A C 1
ATOM 796 O O . SER A 1 96 ? -13.914 -3.500 13.431 1.00 81.31 96 SER A O 1
ATOM 798 N N . ASP A 1 97 ? -15.237 -4.127 15.129 1.00 89.38 97 ASP A N 1
ATOM 799 C CA . ASP A 1 97 ? -14.618 -3.244 16.122 1.00 89.38 97 ASP A CA 1
ATOM 800 C C . ASP A 1 97 ? -13.136 -3.557 16.373 1.00 89.38 97 ASP A C 1
ATOM 802 O O . ASP A 1 97 ? -12.310 -2.656 16.572 1.00 89.38 97 ASP A O 1
ATOM 806 N N . ALA A 1 98 ? -12.766 -4.840 16.376 1.00 91.31 98 ALA A N 1
ATOM 807 C CA . ALA A 1 98 ? -11.376 -5.252 16.532 1.00 91.31 98 ALA A CA 1
ATOM 808 C C . ALA A 1 98 ? -10.520 -4.819 15.331 1.00 91.31 98 ALA A C 1
ATOM 810 O O . ALA A 1 98 ? -9.417 -4.298 15.529 1.00 91.31 98 ALA A O 1
ATOM 811 N N . PHE A 1 99 ? -11.030 -4.978 14.107 1.00 93.44 99 PHE A N 1
ATOM 812 C CA . PHE A 1 99 ? -10.366 -4.500 12.894 1.00 93.44 99 PHE A CA 1
ATOM 813 C C . PHE A 1 99 ? -10.215 -2.981 12.882 1.00 93.44 99 PHE A C 1
ATOM 815 O O . PHE A 1 99 ? -9.126 -2.490 12.584 1.00 93.44 99 PHE A O 1
AT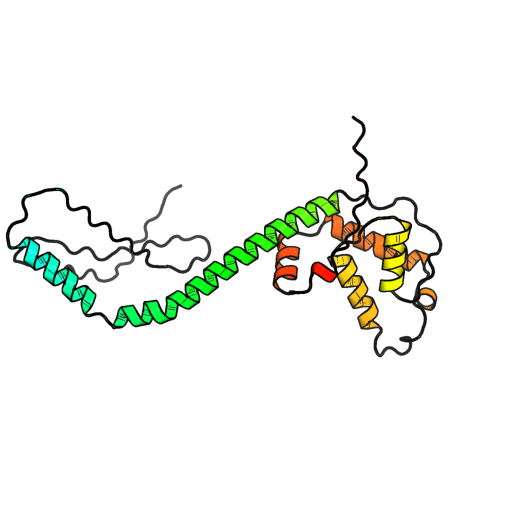OM 822 N N . LEU A 1 100 ? -11.247 -2.234 13.283 1.00 96.19 100 LEU A N 1
ATOM 823 C CA . LEU A 1 100 ? -11.186 -0.775 13.349 1.00 96.19 100 LEU A CA 1
ATOM 824 C C . LEU A 1 100 ? -10.103 -0.279 14.312 1.00 96.19 100 LEU A C 1
ATOM 826 O O . LEU A 1 100 ? -9.331 0.617 13.965 1.00 96.19 100 LEU A O 1
ATOM 830 N N . ARG A 1 101 ? -9.997 -0.884 15.503 1.00 96.06 101 ARG A N 1
ATOM 831 C CA . ARG A 1 101 ? -8.933 -0.549 16.464 1.00 96.06 101 ARG A CA 1
ATOM 832 C C . ARG A 1 101 ? -7.540 -0.812 15.889 1.00 96.06 101 ARG A C 1
ATOM 834 O O . ARG A 1 101 ? -6.670 0.048 15.996 1.00 96.06 101 ARG A O 1
ATOM 841 N N . ARG A 1 102 ? -7.329 -1.966 15.246 1.00 95.56 102 ARG A N 1
ATOM 842 C CA . ARG A 1 102 ? -6.042 -2.304 14.606 1.00 95.56 102 ARG A CA 1
ATOM 843 C C . ARG A 1 102 ? -5.708 -1.352 13.460 1.00 95.56 102 ARG A C 1
ATOM 845 O O . ARG A 1 102 ? -4.583 -0.872 13.386 1.00 95.56 102 ARG A O 1
ATOM 852 N N . ALA A 1 103 ? -6.681 -1.055 12.602 1.00 96.94 103 ALA A N 1
ATOM 853 C CA . ALA A 1 103 ? -6.509 -0.160 11.464 1.00 96.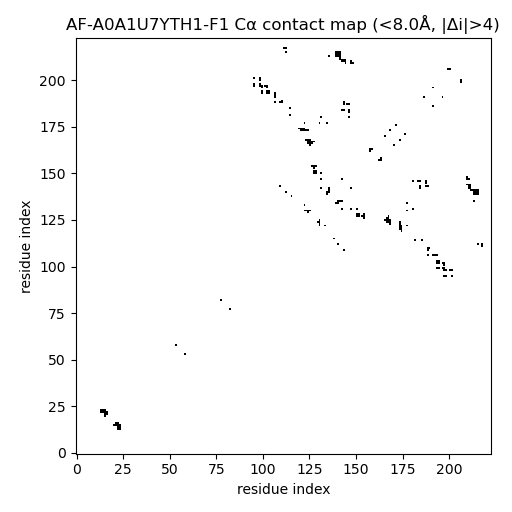94 103 ALA A CA 1
ATOM 854 C C . ALA A 1 103 ? -6.175 1.265 11.906 1.00 96.94 103 ALA A C 1
ATOM 856 O O . ALA A 1 103 ? -5.352 1.925 11.278 1.00 96.94 103 ALA A O 1
ATOM 857 N N . ARG A 1 104 ? -6.763 1.724 13.020 1.00 97.81 104 ARG A N 1
ATOM 858 C CA . ARG A 1 104 ? -6.433 3.020 13.618 1.00 97.81 104 ARG A CA 1
ATOM 859 C C . ARG A 1 104 ? -4.980 3.067 14.078 1.00 97.81 104 ARG A C 1
ATOM 861 O O . ARG A 1 104 ? -4.252 3.937 13.618 1.00 97.81 104 ARG A O 1
ATOM 868 N N . MET A 1 105 ? -4.550 2.101 14.893 1.00 96.50 105 MET A N 1
ATOM 869 C CA . MET A 1 105 ? -3.159 2.035 15.367 1.00 96.50 105 MET A CA 1
ATOM 870 C C . MET A 1 105 ? -2.163 1.954 14.205 1.00 96.50 105 MET A C 1
ATOM 872 O O . MET A 1 105 ? -1.127 2.609 14.224 1.00 96.50 105 MET A O 1
ATOM 876 N N . TYR A 1 106 ? -2.489 1.170 13.176 1.00 96.94 106 TYR A N 1
ATOM 877 C CA . TYR A 1 106 ? -1.673 1.055 11.974 1.00 96.94 106 TYR A CA 1
ATOM 878 C C . TYR A 1 106 ? -1.561 2.381 11.214 1.00 96.94 106 TYR A C 1
ATOM 880 O O . TYR A 1 106 ? -0.454 2.789 10.870 1.00 96.94 106 TYR A O 1
ATOM 888 N N . GLN A 1 107 ? -2.683 3.067 10.970 1.00 97.69 107 GLN A N 1
ATOM 889 C CA . GLN A 1 107 ? -2.674 4.337 10.246 1.00 97.69 107 GLN A CA 1
ATOM 890 C C . GLN A 1 107 ? -1.921 5.422 11.020 1.00 97.69 107 GLN A C 1
ATOM 892 O O . GLN A 1 107 ? -1.109 6.133 10.432 1.00 97.69 107 GLN A O 1
ATOM 897 N N . GLU A 1 108 ? -2.167 5.530 12.329 1.00 96.38 108 GLU A N 1
ATOM 898 C CA . GLU A 1 108 ? -1.465 6.464 13.218 1.00 96.38 108 GLU A CA 1
ATOM 899 C C . GLU A 1 108 ? 0.044 6.205 13.189 1.00 96.38 108 GLU A C 1
ATOM 901 O O . GLU A 1 108 ? 0.832 7.134 13.046 1.00 96.38 108 GLU A O 1
ATOM 906 N N . TYR A 1 109 ? 0.455 4.937 13.236 1.00 95.44 109 TYR A N 1
ATOM 907 C CA . TYR A 1 109 ? 1.856 4.557 13.100 1.00 95.44 109 TYR A CA 1
ATOM 908 C C . TYR A 1 109 ? 2.444 4.949 11.734 1.00 95.44 109 TYR A C 1
ATOM 910 O O . TYR A 1 109 ? 3.493 5.590 11.679 1.00 95.44 109 TYR A O 1
ATOM 918 N N . MET A 1 110 ? 1.775 4.608 10.628 1.00 96.88 110 MET A N 1
ATOM 919 C CA . MET A 1 110 ? 2.273 4.898 9.278 1.00 96.88 110 MET A CA 1
ATOM 920 C C . MET A 1 110 ? 2.371 6.403 8.992 1.00 96.88 110 MET A C 1
ATOM 922 O O . MET A 1 110 ? 3.227 6.814 8.211 1.00 96.88 110 MET A O 1
ATOM 926 N N . GLN A 1 111 ? 1.550 7.233 9.644 1.00 95.69 111 GLN A N 1
ATOM 927 C CA . GLN A 1 111 ? 1.642 8.698 9.578 1.00 95.69 111 GLN A CA 1
ATOM 928 C C . GLN A 1 111 ? 2.922 9.257 10.211 1.00 95.69 111 GLN A C 1
ATOM 930 O O . GLN A 1 111 ? 3.391 10.314 9.791 1.00 95.69 111 GLN A O 1
ATOM 935 N N . LEU A 1 112 ? 3.500 8.561 11.196 1.00 94.88 112 LEU A N 1
ATOM 936 C CA . LEU A 1 112 ? 4.739 8.978 11.860 1.00 94.88 112 LEU A CA 1
ATOM 937 C C . LEU A 1 112 ? 5.990 8.672 11.030 1.00 94.88 112 LEU A C 1
ATOM 939 O O . LEU A 1 112 ? 7.052 9.232 11.301 1.00 94.88 112 LEU A O 1
ATOM 943 N N . VAL A 1 113 ? 5.897 7.782 10.037 1.00 94.00 113 VAL A N 1
ATOM 944 C CA . VAL A 1 113 ? 7.044 7.404 9.207 1.00 94.00 113 VAL A CA 1
ATOM 945 C C . VAL A 1 113 ? 7.286 8.487 8.142 1.00 94.00 113 VAL A C 1
ATOM 947 O O . VAL A 1 113 ? 6.446 8.668 7.253 1.00 94.00 113 VAL A O 1
ATOM 950 N N . PRO A 1 114 ? 8.429 9.199 8.168 1.00 93.19 114 PRO A N 1
ATOM 951 C CA . PRO A 1 114 ? 8.695 10.284 7.226 1.00 93.19 114 PRO A CA 1
ATOM 952 C C . PRO A 1 114 ? 8.974 9.753 5.816 1.00 93.19 114 PRO A C 1
ATOM 954 O O . PRO A 1 114 ? 9.576 8.692 5.660 1.00 93.19 114 PRO A O 1
ATOM 957 N N . ILE A 1 115 ? 8.582 10.507 4.787 1.00 93.50 115 ILE A N 1
ATOM 958 C CA . ILE A 1 115 ? 8.986 10.225 3.401 1.00 93.50 115 ILE A CA 1
ATOM 959 C C . ILE A 1 115 ? 10.464 10.620 3.232 1.00 93.50 115 ILE A C 1
ATOM 961 O O . ILE A 1 115 ? 10.832 11.724 3.647 1.00 93.50 115 ILE A O 1
ATOM 965 N N . PRO A 1 116 ? 11.325 9.760 2.656 1.00 90.94 116 PRO A N 1
ATOM 966 C CA . PRO A 1 116 ? 12.712 10.117 2.371 1.00 90.94 116 PRO A CA 1
ATOM 967 C C . PRO A 1 116 ? 12.812 11.340 1.453 1.00 90.94 116 PRO A C 1
ATOM 969 O O . PRO A 1 116 ? 12.133 11.424 0.434 1.00 90.94 116 PRO A O 1
ATOM 972 N N . THR A 1 117 ? 13.674 12.293 1.808 1.00 84.31 117 THR A N 1
ATOM 973 C CA . THR A 1 117 ? 13.892 13.526 1.030 1.00 84.31 117 THR A CA 1
ATOM 974 C C . THR A 1 117 ? 14.964 13.374 -0.044 1.00 84.31 117 THR A C 1
ATOM 976 O O . THR A 1 117 ? 14.958 14.106 -1.030 1.00 84.31 117 THR A O 1
ATOM 979 N N . GLN A 1 118 ? 15.885 12.429 0.139 1.00 78.94 118 GLN A N 1
ATOM 980 C CA . GLN A 1 118 ? 16.903 12.080 -0.844 1.00 78.94 118 GLN A CA 1
ATOM 981 C C . GLN A 1 118 ? 16.472 10.795 -1.534 1.00 78.94 118 GLN A C 1
ATOM 983 O O . GLN A 1 118 ? 16.232 9.794 -0.863 1.00 78.94 118 GLN A O 1
ATOM 988 N N . THR A 1 119 ? 16.364 10.838 -2.860 1.00 73.06 119 THR A N 1
ATOM 989 C CA . THR A 1 119 ? 16.094 9.656 -3.678 1.00 73.06 119 THR A CA 1
ATOM 990 C C . THR A 1 119 ? 17.391 9.148 -4.288 1.00 73.06 119 THR A C 1
ATOM 992 O O . THR A 1 119 ? 18.260 9.928 -4.687 1.00 73.06 119 THR A O 1
ATOM 995 N N . HIS A 1 120 ? 17.550 7.831 -4.333 1.00 71.81 120 HIS A N 1
ATOM 996 C CA . HIS A 1 120 ? 18.676 7.206 -5.010 1.00 71.81 120 HIS A CA 1
ATOM 997 C C . HIS A 1 120 ? 18.402 7.158 -6.518 1.00 71.81 120 HIS A C 1
ATOM 999 O O . HIS A 1 120 ? 17.295 6.889 -6.960 1.00 71.81 120 HIS A O 1
ATOM 1005 N N . SER A 1 121 ? 19.400 7.474 -7.341 1.00 63.06 121 SER A N 1
ATOM 1006 C CA . SER A 1 121 ? 19.158 7.794 -8.753 1.00 63.06 121 SER A CA 1
ATOM 1007 C C . SER A 1 121 ? 18.875 6.585 -9.650 1.00 63.06 121 SER A C 1
ATOM 1009 O O . SER A 1 121 ? 18.279 6.769 -10.710 1.00 63.06 121 SER A O 1
ATOM 1011 N N . SER A 1 122 ? 19.252 5.362 -9.264 1.00 73.25 122 SER A N 1
ATOM 1012 C CA . SER A 1 122 ? 18.980 4.171 -10.079 1.00 73.25 122 SER A CA 1
ATOM 1013 C C . SER A 1 122 ? 18.966 2.890 -9.246 1.00 73.25 122 SER A C 1
ATOM 1015 O O . SER A 1 122 ? 20.015 2.358 -8.882 1.00 73.25 122 SER A O 1
ATOM 1017 N N . ILE A 1 123 ? 17.765 2.402 -8.932 1.00 81.75 123 ILE A N 1
ATOM 1018 C CA . ILE A 1 123 ? 17.537 1.074 -8.359 1.00 81.75 123 ILE A CA 1
ATOM 1019 C C . ILE A 1 123 ? 17.117 0.159 -9.516 1.00 81.75 123 ILE A C 1
ATOM 1021 O O . ILE A 1 123 ? 16.015 0.356 -10.034 1.00 81.75 123 ILE A O 1
ATOM 1025 N N . PRO A 1 124 ? 17.942 -0.823 -9.927 1.00 81.69 124 PRO A N 1
ATOM 1026 C CA . PRO A 1 124 ? 17.550 -1.778 -10.959 1.00 81.69 124 PRO A CA 1
ATOM 1027 C C . PRO A 1 124 ? 16.239 -2.472 -10.590 1.00 81.69 124 PRO A C 1
ATOM 1029 O O . PRO A 1 124 ? 16.049 -2.879 -9.435 1.00 81.69 124 PRO A O 1
ATOM 1032 N N . CYS A 1 125 ? 15.324 -2.592 -11.550 1.00 82.38 125 CYS A N 1
ATOM 1033 C CA . CYS A 1 125 ? 14.004 -3.153 -11.290 1.00 82.38 125 CYS A CA 1
ATOM 1034 C C . CYS A 1 125 ? 13.473 -3.993 -12.451 1.00 82.38 125 CYS A C 1
ATOM 1036 O O . CYS A 1 125 ? 13.233 -3.525 -13.559 1.00 82.38 125 CYS A O 1
ATOM 1038 N N . THR A 1 126 ? 13.218 -5.266 -12.159 1.00 89.62 126 THR A N 1
ATOM 1039 C CA . THR A 1 126 ? 12.578 -6.190 -13.100 1.00 89.62 126 THR A CA 1
ATOM 1040 C C . THR A 1 126 ? 11.055 -6.209 -12.943 1.00 89.62 126 THR A C 1
ATOM 1042 O O . THR A 1 126 ? 10.357 -6.415 -13.929 1.00 89.62 126 THR A O 1
ATOM 1045 N N . SER A 1 127 ? 10.528 -5.924 -11.745 1.00 95.00 127 SER A N 1
ATOM 1046 C CA . SER A 1 127 ? 9.090 -5.853 -11.431 1.00 95.00 127 SER A CA 1
ATOM 1047 C C . SER A 1 127 ? 8.778 -4.771 -10.391 1.00 95.00 127 SER A C 1
ATOM 1049 O O . SER A 1 127 ? 9.688 -4.254 -9.729 1.00 95.00 127 SER A O 1
ATOM 1051 N N . TRP A 1 128 ? 7.495 -4.437 -10.203 1.00 96.50 128 TRP A N 1
ATOM 1052 C CA . TRP A 1 128 ? 7.083 -3.474 -9.177 1.00 96.50 128 TRP A CA 1
ATOM 1053 C C . TRP A 1 128 ? 7.334 -4.022 -7.773 1.00 96.50 128 TRP A C 1
ATOM 1055 O O . TRP A 1 128 ? 7.834 -3.293 -6.915 1.00 96.50 128 TRP A O 1
ATOM 1065 N N . ALA A 1 129 ? 7.045 -5.305 -7.538 1.00 95.56 129 ALA A N 1
ATOM 1066 C CA . ALA A 1 129 ? 7.353 -5.975 -6.279 1.00 95.56 129 ALA A CA 1
ATOM 1067 C C . ALA A 1 129 ? 8.864 -6.003 -5.997 1.00 95.56 129 ALA A C 1
ATOM 1069 O O . ALA A 1 129 ? 9.277 -5.760 -4.862 1.00 95.56 129 ALA A O 1
ATOM 1070 N N . GLY A 1 130 ? 9.691 -6.237 -7.023 1.00 94.81 130 GLY A N 1
ATOM 1071 C CA . GLY A 1 130 ? 11.150 -6.192 -6.910 1.00 94.81 130 GLY A CA 1
ATOM 1072 C C . GLY A 1 130 ? 11.656 -4.798 -6.533 1.00 94.81 130 GLY A C 1
ATOM 1073 O O . GLY A 1 130 ? 12.435 -4.657 -5.591 1.00 94.81 130 GLY A O 1
ATOM 1074 N N . LEU A 1 131 ? 11.147 -3.756 -7.198 1.00 94.88 131 LEU A N 1
ATOM 1075 C CA . LEU A 1 131 ? 11.465 -2.366 -6.862 1.00 94.88 131 LEU A CA 1
ATOM 1076 C C . LEU A 1 131 ? 11.050 -2.023 -5.425 1.00 94.88 131 LEU A C 1
ATOM 1078 O O . LEU A 1 131 ? 11.833 -1.449 -4.673 1.00 94.88 131 LEU A O 1
ATOM 1082 N N . ALA A 1 132 ? 9.843 -2.416 -5.017 1.00 95.31 132 ALA A N 1
ATOM 1083 C CA . ALA A 1 132 ? 9.339 -2.185 -3.669 1.00 95.31 132 ALA A CA 1
ATOM 1084 C C . ALA A 1 132 ? 10.190 -2.880 -2.596 1.00 95.31 132 ALA A C 1
ATOM 1086 O O . ALA A 1 132 ? 10.476 -2.284 -1.559 1.00 95.31 132 ALA A O 1
ATOM 1087 N N . ALA A 1 133 ? 10.633 -4.116 -2.844 1.00 94.44 133 ALA A N 1
ATOM 1088 C CA . ALA A 1 133 ? 11.540 -4.830 -1.949 1.00 94.44 133 ALA A CA 1
ATOM 1089 C C . ALA A 1 133 ? 12.894 -4.110 -1.821 1.00 94.44 133 ALA A C 1
ATOM 1091 O O . ALA A 1 133 ? 13.406 -3.944 -0.709 1.00 94.44 133 ALA A O 1
ATOM 1092 N N . SER A 1 134 ? 13.442 -3.623 -2.937 1.00 93.38 134 SER A N 1
ATOM 1093 C CA . SER A 1 134 ? 14.677 -2.836 -2.949 1.00 93.38 134 SER A CA 1
ATOM 1094 C C . SER A 1 134 ? 14.528 -1.512 -2.196 1.00 93.38 134 SER A C 1
ATOM 1096 O O . SER A 1 134 ? 15.388 -1.195 -1.378 1.00 93.38 134 SER A O 1
ATOM 1098 N N . ILE A 1 135 ? 13.419 -0.785 -2.379 1.00 93.31 135 ILE A N 1
ATOM 1099 C CA . ILE A 1 135 ? 13.107 0.450 -1.639 1.00 93.31 135 ILE A CA 1
ATOM 1100 C C . ILE A 1 135 ? 13.052 0.173 -0.130 1.00 93.31 135 ILE A C 1
ATOM 1102 O O . ILE A 1 135 ? 13.741 0.831 0.648 1.00 93.31 135 ILE A O 1
ATOM 1106 N N . LYS A 1 136 ? 12.302 -0.847 0.302 1.00 93.44 136 LYS A N 1
ATOM 1107 C CA . LYS A 1 136 ? 12.198 -1.218 1.725 1.00 93.44 136 LYS A CA 1
ATOM 1108 C C . LYS A 1 136 ? 13.564 -1.498 2.349 1.00 93.44 136 LYS A C 1
ATOM 1110 O O . LYS A 1 136 ? 13.856 -1.024 3.447 1.00 93.44 136 LYS A O 1
ATOM 1115 N N . LYS A 1 137 ? 14.416 -2.244 1.637 1.00 91.69 137 LYS A N 1
ATOM 1116 C CA . LYS A 1 137 ? 15.772 -2.583 2.084 1.00 91.69 137 LYS A CA 1
ATOM 1117 C C . LYS A 1 137 ? 16.694 -1.362 2.121 1.00 91.69 137 LYS A C 1
ATOM 1119 O O . LYS A 1 137 ? 17.448 -1.217 3.077 1.00 91.69 137 LYS A O 1
ATOM 1124 N N . LEU A 1 138 ? 16.648 -0.516 1.094 1.00 91.75 138 LEU A N 1
ATOM 1125 C CA . LEU A 1 138 ? 17.545 0.628 0.932 1.00 91.75 138 LEU A CA 1
ATOM 1126 C C . LEU A 1 138 ? 17.240 1.743 1.936 1.00 91.75 138 LEU A C 1
ATOM 1128 O O . LEU A 1 138 ? 18.146 2.246 2.592 1.00 91.75 138 LEU A O 1
ATOM 1132 N N . TYR A 1 139 ? 15.963 2.092 2.085 1.00 91.12 139 TYR A N 1
ATOM 1133 C CA . TYR A 1 139 ? 15.527 3.178 2.963 1.00 91.12 139 TYR A CA 1
ATOM 1134 C C . TYR A 1 139 ? 15.250 2.719 4.399 1.00 91.12 139 TYR A C 1
ATOM 1136 O O . TYR A 1 139 ? 15.095 3.553 5.290 1.00 91.12 139 TYR A O 1
ATOM 1144 N N . GLY A 1 140 ? 15.169 1.406 4.643 1.00 92.06 140 GLY A N 1
ATOM 1145 C CA . GLY A 1 140 ? 14.877 0.854 5.967 1.00 92.06 140 GLY A CA 1
ATOM 1146 C C . GLY A 1 140 ? 13.492 1.247 6.489 1.00 92.06 140 GLY A C 1
ATOM 1147 O O . GLY A 1 140 ? 13.306 1.382 7.699 1.00 92.06 140 GLY A O 1
ATOM 1148 N N . GLN A 1 141 ? 12.533 1.468 5.585 1.00 94.06 141 GLN A N 1
ATOM 1149 C CA . GLN A 1 141 ? 11.170 1.880 5.911 1.00 94.06 141 GLN A CA 1
ATOM 1150 C C . GLN A 1 141 ? 10.134 0.889 5.365 1.00 94.06 141 GLN A C 1
ATOM 1152 O O . GLN A 1 141 ? 10.340 0.326 4.286 1.00 94.06 141 GLN A O 1
ATOM 1157 N N . PRO A 1 142 ? 9.005 0.702 6.070 1.00 96.50 142 PRO A N 1
ATOM 1158 C CA . PRO A 1 142 ? 7.870 -0.044 5.548 1.00 96.50 142 PRO A CA 1
ATOM 1159 C C . PRO A 1 142 ? 7.155 0.751 4.449 1.00 96.50 142 PRO A C 1
ATOM 1161 O O . PRO A 1 142 ? 7.177 1.986 4.443 1.00 96.50 142 PRO A O 1
ATOM 1164 N N . LEU A 1 143 ? 6.466 0.042 3.556 1.00 97.56 143 LEU A N 1
ATOM 1165 C CA . LEU A 1 143 ? 5.465 0.638 2.677 1.00 97.56 143 LEU A CA 1
ATOM 1166 C C . LEU A 1 143 ? 4.066 0.407 3.247 1.00 97.56 143 LEU A C 1
ATOM 1168 O O . LEU A 1 143 ? 3.801 -0.555 3.973 1.00 97.56 143 LEU A O 1
ATOM 1172 N N . HIS A 1 144 ? 3.152 1.307 2.910 1.00 98.38 144 HIS A N 1
ATOM 1173 C CA . HIS A 1 144 ? 1.775 1.233 3.355 1.00 98.38 144 HIS A CA 1
ATOM 1174 C C . HIS A 1 144 ? 1.046 0.017 2.759 1.00 98.38 144 HIS A C 1
ATOM 1176 O O . HIS A 1 144 ? 1.312 -0.397 1.631 1.00 98.38 144 HIS A O 1
ATOM 1182 N N . TYR A 1 145 ? 0.051 -0.508 3.476 1.00 98.19 145 TYR A N 1
ATOM 1183 C CA . TYR A 1 145 ? -0.793 -1.635 3.068 1.00 98.19 145 TYR A CA 1
ATOM 1184 C C . TYR A 1 145 ? -1.381 -1.410 1.669 1.00 98.19 145 TYR A C 1
ATOM 1186 O O . TYR A 1 145 ? -1.237 -2.245 0.779 1.00 98.19 145 TYR A O 1
ATOM 1194 N N . LEU A 1 146 ? -1.981 -0.234 1.453 1.00 98.25 146 LEU A N 1
ATOM 1195 C CA . LEU A 1 146 ? -2.541 0.148 0.152 1.00 98.25 146 LEU A CA 1
ATOM 1196 C C . LEU A 1 146 ? -1.467 0.246 -0.937 1.00 98.25 146 LEU A C 1
ATOM 1198 O O . LEU A 1 146 ? -1.716 -0.149 -2.070 1.00 98.25 146 LEU A O 1
ATOM 1202 N N . THR A 1 147 ? -0.262 0.711 -0.603 1.00 98.31 147 THR A N 1
ATOM 1203 C CA . THR A 1 147 ? 0.860 0.776 -1.549 1.00 98.31 147 THR A CA 1
ATOM 1204 C C . THR A 1 147 ? 1.293 -0.622 -1.974 1.00 98.31 147 THR A C 1
ATOM 1206 O O . THR A 1 147 ? 1.392 -0.888 -3.171 1.00 98.31 147 THR A O 1
ATOM 1209 N N . ASN A 1 148 ? 1.469 -1.541 -1.019 1.00 97.94 148 ASN A N 1
ATOM 1210 C CA . ASN A 1 148 ? 1.785 -2.944 -1.294 1.00 97.94 148 ASN A CA 1
ATOM 1211 C C . ASN A 1 148 ? 0.696 -3.616 -2.149 1.00 97.94 148 ASN A C 1
ATOM 1213 O O . ASN A 1 148 ? 1.012 -4.361 -3.078 1.00 97.94 148 ASN A O 1
ATOM 1217 N N . LEU A 1 149 ? -0.579 -3.306 -1.894 1.00 96.75 149 LEU A N 1
ATOM 1218 C CA . LEU A 1 149 ? -1.693 -3.803 -2.700 1.00 96.75 149 LEU A CA 1
ATOM 1219 C C . LEU A 1 149 ? -1.655 -3.257 -4.139 1.00 96.75 149 LEU A C 1
ATOM 1221 O O . LEU A 1 149 ? -1.784 -4.030 -5.087 1.00 96.75 149 LEU A O 1
ATOM 1225 N N . CYS A 1 150 ? -1.422 -1.954 -4.318 1.00 97.44 150 CYS A N 1
ATOM 1226 C CA . CYS A 1 150 ? -1.286 -1.343 -5.642 1.00 97.44 150 CYS A CA 1
ATOM 1227 C C . CYS A 1 150 ? -0.087 -1.902 -6.420 1.00 97.44 150 CYS A C 1
ATOM 1229 O O . CYS A 1 150 ? -0.199 -2.147 -7.617 1.00 97.44 150 CYS A O 1
ATOM 1231 N N . ILE A 1 151 ? 1.047 -2.136 -5.755 1.00 97.25 151 ILE A N 1
ATOM 1232 C CA . ILE A 1 151 ? 2.232 -2.762 -6.359 1.00 97.25 151 ILE A CA 1
ATOM 1233 C C . ILE A 1 151 ? 1.894 -4.156 -6.892 1.00 97.25 151 ILE A C 1
ATOM 1235 O O . ILE A 1 151 ? 2.159 -4.441 -8.058 1.00 97.25 151 ILE A O 1
ATOM 1239 N N . LYS A 1 152 ? 1.231 -4.990 -6.079 1.00 95.69 152 LYS A N 1
ATOM 1240 C CA . LYS A 1 152 ? 0.771 -6.317 -6.510 1.00 95.69 152 LYS A CA 1
ATOM 1241 C C . LYS A 1 152 ? -0.132 -6.219 -7.740 1.00 95.69 152 LYS A C 1
ATOM 1243 O O . LYS A 1 152 ? 0.063 -6.958 -8.698 1.00 95.69 152 LYS A O 1
ATOM 1248 N N . GLN A 1 153 ? -1.111 -5.316 -7.718 1.00 96.56 153 GLN A N 1
ATOM 1249 C CA . GLN A 1 153 ? -2.033 -5.130 -8.840 1.00 96.56 153 GLN A CA 1
ATOM 1250 C C . GLN A 1 153 ? -1.300 -4.712 -10.119 1.00 96.56 153 GLN A C 1
ATOM 1252 O O . GLN A 1 153 ? -1.627 -5.208 -11.190 1.00 96.56 153 GLN A O 1
ATOM 1257 N N . ARG A 1 154 ? -0.281 -3.848 -10.021 1.00 95.69 154 ARG A N 1
ATOM 1258 C CA . ARG A 1 154 ? 0.531 -3.441 -11.177 1.00 95.69 154 ARG A CA 1
ATOM 1259 C C . ARG A 1 154 ? 1.308 -4.594 -11.793 1.00 95.69 154 ARG A C 1
ATOM 1261 O O . ARG A 1 154 ? 1.343 -4.677 -13.013 1.00 95.69 154 ARG A O 1
ATOM 1268 N N . ASP A 1 155 ? 1.875 -5.487 -10.986 1.00 95.44 155 ASP A N 1
ATOM 1269 C CA . ASP A 1 155 ? 2.512 -6.696 -11.519 1.00 95.44 155 ASP A CA 1
ATOM 1270 C C . ASP A 1 155 ? 1.478 -7.648 -12.140 1.00 95.44 155 ASP A C 1
ATOM 1272 O O . ASP A 1 155 ? 1.709 -8.197 -13.211 1.00 95.44 155 ASP A O 1
ATOM 1276 N N . GLN A 1 156 ? 0.297 -7.794 -11.530 1.00 96.12 156 GLN A N 1
ATOM 1277 C CA . GLN A 1 156 ? -0.771 -8.642 -12.076 1.00 96.12 156 GLN A CA 1
ATOM 1278 C C . GLN A 1 156 ? -1.323 -8.139 -13.414 1.00 96.12 156 GLN A C 1
ATOM 1280 O O . GLN A 1 156 ? -1.661 -8.953 -14.266 1.00 96.12 156 GLN A O 1
ATOM 1285 N N . MET A 1 157 ? -1.403 -6.821 -13.618 1.00 94.75 157 MET A N 1
ATOM 1286 C CA . MET A 1 157 ? -1.871 -6.231 -14.880 1.00 94.75 157 MET A CA 1
ATOM 1287 C C . MET A 1 157 ? -0.946 -6.513 -16.069 1.00 94.75 157 MET A C 1
ATOM 1289 O O . MET A 1 157 ? -1.365 -6.323 -17.204 1.00 94.75 157 MET A O 1
ATOM 1293 N N . ARG A 1 158 ? 0.294 -6.946 -15.822 1.00 93.69 158 ARG A N 1
ATOM 1294 C CA . ARG A 1 158 ? 1.247 -7.295 -16.880 1.00 93.69 158 ARG A CA 1
ATOM 1295 C C . ARG A 1 158 ? 1.085 -8.719 -17.403 1.00 93.69 158 ARG A C 1
ATOM 1297 O O . ARG A 1 158 ? 1.623 -9.032 -18.456 1.00 93.69 158 ARG A O 1
ATOM 1304 N N . ILE A 1 159 ? 0.373 -9.575 -16.674 1.00 94.62 159 ILE A N 1
ATOM 1305 C CA . ILE A 1 159 ? 0.183 -10.973 -17.059 1.00 94.62 159 ILE A CA 1
ATOM 1306 C C . ILE A 1 159 ? -0.688 -11.023 -18.319 1.00 94.62 159 ILE A C 1
ATOM 1308 O O . ILE A 1 159 ? -1.812 -10.519 -18.319 1.00 94.62 159 ILE A O 1
ATOM 1312 N N . GLY A 1 160 ? -0.180 -11.654 -19.375 1.00 94.38 160 GLY A N 1
ATOM 1313 C CA . GLY A 1 160 ? -0.823 -11.765 -20.682 1.00 94.38 160 GLY A CA 1
ATOM 1314 C C . GLY A 1 160 ? -0.617 -10.564 -21.610 1.00 94.38 160 GLY A C 1
ATOM 1315 O O . GLY A 1 160 ? -1.261 -10.521 -22.657 1.00 94.38 160 GLY A O 1
ATOM 1316 N N . ALA A 1 161 ? 0.227 -9.594 -21.246 1.00 93.00 161 ALA A N 1
ATOM 1317 C CA . ALA A 1 161 ? 0.605 -8.490 -22.128 1.00 93.00 161 ALA A CA 1
ATOM 1318 C C . ALA A 1 161 ? 1.744 -8.896 -23.082 1.00 93.00 161 ALA A C 1
ATOM 1320 O O . ALA A 1 161 ? 2.551 -9.768 -22.759 1.00 93.00 161 ALA A O 1
ATOM 1321 N N . ASP A 1 162 ? 1.848 -8.236 -24.239 1.00 93.44 162 ASP A N 1
ATOM 1322 C CA . ASP A 1 162 ? 2.908 -8.516 -25.225 1.00 93.44 162 ASP A CA 1
ATOM 1323 C C . ASP A 1 162 ? 4.320 -8.288 -24.649 1.00 93.44 162 ASP A C 1
ATOM 1325 O O . ASP A 1 162 ? 5.270 -8.972 -25.024 1.00 93.44 162 ASP A O 1
ATOM 1329 N N . ASP A 1 163 ? 4.443 -7.356 -23.701 1.00 89.81 163 ASP A N 1
ATOM 1330 C CA . ASP A 1 163 ? 5.665 -6.978 -22.989 1.00 89.81 163 ASP A CA 1
ATOM 1331 C C . ASP A 1 163 ? 5.774 -7.636 -21.595 1.00 89.81 163 ASP A C 1
ATOM 1333 O O . ASP A 1 163 ? 6.519 -7.167 -20.732 1.00 89.81 163 ASP A O 1
ATOM 1337 N N . GLU A 1 164 ? 5.043 -8.729 -21.327 1.00 90.38 164 GLU A N 1
ATOM 1338 C CA . GLU A 1 164 ? 5.046 -9.413 -20.020 1.00 90.38 164 GLU A CA 1
ATOM 1339 C C . GLU A 1 164 ? 6.465 -9.797 -19.563 1.00 90.38 164 GLU A C 1
ATOM 1341 O O . GLU A 1 164 ? 6.801 -9.651 -18.386 1.00 90.38 164 GLU A O 1
ATOM 1346 N N . VAL A 1 165 ? 7.303 -10.254 -20.498 1.00 91.00 165 VAL A N 1
ATOM 1347 C CA . VAL A 1 165 ? 8.667 -10.741 -20.230 1.00 91.00 165 VAL A CA 1
ATOM 1348 C C . VAL A 1 165 ? 9.710 -9.629 -20.117 1.00 91.00 165 VAL A C 1
ATOM 1350 O O . VAL A 1 165 ? 10.819 -9.880 -19.638 1.00 91.00 165 VAL A O 1
ATOM 1353 N N . ASP A 1 166 ? 9.374 -8.410 -20.538 1.00 93.25 166 ASP A N 1
ATOM 1354 C CA . ASP A 1 166 ? 10.325 -7.307 -20.561 1.00 93.25 166 ASP A CA 1
ATOM 1355 C C . ASP A 1 166 ? 10.571 -6.771 -19.140 1.00 93.25 166 ASP A C 1
ATOM 1357 O O . ASP A 1 166 ? 9.626 -6.508 -18.391 1.00 93.25 166 ASP A O 1
ATOM 1361 N N . PRO A 1 167 ? 11.824 -6.548 -18.714 1.00 93.12 167 PRO A N 1
ATOM 1362 C CA . PRO A 1 167 ? 12.099 -5.962 -17.404 1.00 93.12 167 PRO A CA 1
ATOM 1363 C C . PRO A 1 167 ? 11.397 -4.610 -17.215 1.00 93.12 167 PRO A C 1
ATOM 1365 O O . PRO A 1 167 ? 11.364 -3.786 -18.127 1.00 93.12 167 PRO A O 1
ATOM 1368 N N . LEU A 1 168 ? 10.865 -4.338 -16.017 1.00 92.62 168 LEU A N 1
ATOM 1369 C CA . LEU A 1 168 ? 10.184 -3.068 -15.724 1.00 92.62 168 LEU A CA 1
ATOM 1370 C C . LEU A 1 168 ? 11.034 -1.833 -16.067 1.00 92.62 168 LEU A C 1
ATOM 1372 O O . LEU A 1 168 ? 10.498 -0.866 -16.602 1.00 92.62 168 LEU A O 1
ATOM 1376 N N . GLU A 1 169 ? 12.340 -1.877 -15.811 1.00 92.38 169 GLU A N 1
ATOM 1377 C CA . GLU A 1 169 ? 13.280 -0.795 -16.128 1.00 92.38 169 GLU A CA 1
ATOM 1378 C C . GLU A 1 169 ? 13.401 -0.466 -17.626 1.00 92.38 169 GLU A C 1
ATOM 1380 O O . GLU A 1 169 ? 13.758 0.663 -17.967 1.00 92.38 169 GLU A O 1
ATOM 1385 N N . MET A 1 170 ? 13.063 -1.409 -18.514 1.00 93.12 170 MET A N 1
ATOM 1386 C CA . MET A 1 170 ? 13.013 -1.180 -19.965 1.00 93.12 170 MET A CA 1
ATOM 1387 C C . MET A 1 170 ? 11.751 -0.419 -20.384 1.00 93.12 170 MET A C 1
ATOM 1389 O O . MET A 1 170 ? 11.778 0.338 -21.351 1.00 93.12 170 MET A O 1
ATOM 1393 N N . LEU A 1 171 ? 10.655 -0.592 -19.642 1.00 93.00 171 LEU A N 1
ATOM 1394 C CA . LEU A 1 171 ? 9.372 0.057 -19.918 1.00 93.00 171 LEU A CA 1
ATOM 1395 C C . LEU A 1 171 ? 9.268 1.429 -19.245 1.00 93.00 171 LEU A C 1
ATOM 1397 O O . LEU A 1 171 ? 8.723 2.382 -19.802 1.00 93.00 171 LEU A O 1
ATOM 1401 N N . ILE A 1 172 ? 9.777 1.536 -18.015 1.00 92.19 172 ILE A N 1
ATOM 1402 C CA . ILE A 1 172 ? 9.694 2.737 -17.189 1.00 92.19 172 ILE A CA 1
ATOM 1403 C C . ILE A 1 172 ? 11.058 3.003 -16.568 1.00 92.19 172 ILE A C 1
ATOM 1405 O O . ILE A 1 172 ? 11.586 2.190 -15.817 1.00 92.19 172 ILE A O 1
ATOM 1409 N N . HIS A 1 173 ? 11.579 4.209 -16.800 1.00 92.19 173 HIS A N 1
ATOM 1410 C CA . HIS A 1 173 ? 12.840 4.642 -16.202 1.00 92.19 173 HIS A CA 1
ATOM 1411 C C . HIS A 1 173 ? 12.828 4.457 -14.666 1.00 92.19 173 HIS A C 1
ATOM 1413 O O . HIS A 1 173 ? 11.918 4.995 -14.018 1.00 92.19 173 HIS A O 1
ATOM 1419 N N . PRO A 1 174 ? 13.839 3.802 -14.058 1.00 91.56 174 PRO A N 1
ATOM 1420 C CA . PRO A 1 174 ? 13.845 3.454 -12.633 1.00 91.56 174 PRO A CA 1
ATOM 1421 C C . PRO A 1 174 ? 13.525 4.616 -11.686 1.00 91.56 174 PRO A C 1
ATOM 1423 O O . PRO A 1 174 ? 12.666 4.492 -10.817 1.00 91.56 174 PRO A O 1
ATOM 1426 N N . THR A 1 175 ? 14.115 5.793 -11.913 1.00 90.88 175 THR A N 1
ATOM 1427 C CA . THR A 1 175 ? 13.844 7.003 -11.109 1.00 90.88 175 THR A CA 1
ATOM 1428 C C . THR A 1 175 ? 12.374 7.435 -11.149 1.00 90.88 175 THR A C 1
ATOM 1430 O O . THR A 1 175 ? 11.835 7.910 -10.150 1.00 90.88 175 THR A O 1
ATOM 1433 N N . LYS A 1 176 ? 11.695 7.278 -12.296 1.00 92.50 176 LYS A N 1
ATOM 1434 C CA . LYS A 1 176 ? 10.263 7.598 -12.427 1.00 92.50 176 LYS A CA 1
ATOM 1435 C C . LYS A 1 176 ? 9.416 6.553 -11.710 1.00 92.50 176 LYS A C 1
ATOM 1437 O O . LYS A 1 176 ? 8.459 6.919 -11.031 1.00 92.50 176 LYS A O 1
ATOM 1442 N N . ALA A 1 177 ? 9.779 5.276 -11.834 1.00 93.69 177 ALA A N 1
ATOM 1443 C CA . ALA A 1 177 ? 9.101 4.188 -11.140 1.00 93.69 177 ALA A CA 1
ATOM 1444 C C . ALA A 1 177 ? 9.186 4.372 -9.615 1.00 93.69 177 ALA A C 1
ATOM 1446 O O . ALA A 1 177 ? 8.155 4.360 -8.942 1.00 93.69 177 ALA A O 1
ATOM 1447 N N . GLU A 1 178 ? 10.377 4.654 -9.086 1.00 94.12 178 GLU A N 1
ATOM 1448 C CA . GLU A 1 178 ? 10.589 4.948 -7.667 1.00 94.12 178 GLU A CA 1
ATOM 1449 C C . GLU A 1 178 ? 9.796 6.179 -7.213 1.00 94.12 178 GLU A C 1
ATOM 1451 O O . GLU A 1 178 ? 9.046 6.110 -6.239 1.00 94.12 178 GLU A O 1
ATOM 1456 N N . SER A 1 179 ? 9.896 7.286 -7.955 1.00 93.38 179 SER A N 1
ATOM 1457 C CA . SER A 1 179 ? 9.161 8.518 -7.640 1.00 93.38 179 SER A CA 1
ATOM 1458 C C . SER A 1 179 ? 7.648 8.278 -7.600 1.00 93.38 179 SER A C 1
ATOM 1460 O O . SER A 1 179 ? 6.955 8.802 -6.732 1.00 93.38 179 SER A O 1
ATOM 1462 N N . SER A 1 180 ? 7.125 7.433 -8.497 1.00 95.19 180 SER A N 1
ATOM 1463 C CA . SER A 1 180 ? 5.704 7.069 -8.512 1.00 95.19 180 SER A CA 1
ATOM 1464 C C . SER A 1 180 ? 5.269 6.293 -7.263 1.00 95.19 180 SER A C 1
ATOM 1466 O O . SER A 1 180 ? 4.139 6.468 -6.804 1.00 95.19 180 SER A O 1
ATOM 1468 N N . ILE A 1 181 ? 6.147 5.451 -6.703 1.00 96.19 181 ILE A N 1
ATOM 1469 C CA . ILE A 1 181 ? 5.878 4.727 -5.456 1.00 96.19 181 ILE A CA 1
ATOM 1470 C C . ILE A 1 181 ? 5.858 5.716 -4.294 1.00 96.19 181 ILE A C 1
ATOM 1472 O O . ILE A 1 181 ? 4.909 5.691 -3.518 1.00 96.19 181 ILE A O 1
ATOM 1476 N N . TRP A 1 182 ? 6.840 6.617 -4.199 1.00 96.25 182 TRP A N 1
ATOM 1477 C CA . TRP A 1 182 ? 6.907 7.584 -3.100 1.00 96.25 182 TRP A CA 1
ATOM 1478 C C . TRP A 1 182 ? 5.745 8.576 -3.084 1.00 96.25 182 TRP A C 1
ATOM 1480 O O . TRP A 1 182 ? 5.190 8.833 -2.018 1.00 96.25 182 TRP A O 1
ATOM 1490 N N . LEU A 1 183 ? 5.322 9.074 -4.249 1.00 96.19 183 LEU A N 1
ATOM 1491 C CA . LEU A 1 183 ? 4.151 9.953 -4.351 1.00 96.19 183 LEU A CA 1
ATOM 1492 C C . LEU A 1 183 ? 2.874 9.252 -3.869 1.00 96.19 183 LEU A C 1
ATOM 1494 O O . LEU A 1 183 ? 2.084 9.820 -3.118 1.00 96.19 183 LEU A O 1
ATOM 1498 N N . MET A 1 184 ? 2.679 7.997 -4.275 1.00 97.62 184 MET A N 1
ATOM 1499 C CA . MET A 1 184 ? 1.536 7.195 -3.839 1.00 97.62 184 MET A CA 1
ATOM 1500 C C . MET A 1 184 ? 1.616 6.859 -2.342 1.00 97.62 184 MET A C 1
ATOM 1502 O O . MET A 1 184 ? 0.614 6.943 -1.634 1.00 97.62 184 MET A O 1
ATOM 1506 N N . GLU A 1 185 ? 2.807 6.523 -1.850 1.00 98.12 185 GLU A N 1
ATOM 1507 C CA . GLU A 1 185 ? 3.062 6.243 -0.438 1.00 98.12 185 GLU A CA 1
ATOM 1508 C C . GLU A 1 185 ? 2.745 7.457 0.443 1.00 98.12 185 GLU A C 1
ATOM 1510 O O . GLU A 1 185 ? 2.099 7.309 1.479 1.00 98.12 185 GLU A O 1
ATOM 1515 N N . GLU A 1 186 ? 3.121 8.666 0.020 1.00 97.88 186 GLU A N 1
ATOM 1516 C CA . GLU A 1 186 ? 2.803 9.902 0.738 1.00 97.88 186 GLU A CA 1
ATOM 1517 C C . GLU A 1 186 ? 1.290 10.123 0.856 1.00 97.88 186 GLU A C 1
ATOM 1519 O O . GLU A 1 186 ? 0.789 10.419 1.947 1.00 97.88 186 GLU A O 1
ATOM 1524 N N . VAL A 1 187 ? 0.545 9.916 -0.237 1.00 98.06 187 VAL A N 1
ATOM 1525 C CA . VAL A 1 187 ? -0.923 9.990 -0.230 1.00 98.06 187 VAL A CA 1
ATOM 1526 C C . VAL A 1 187 ? -1.498 8.967 0.745 1.00 98.06 187 VAL A C 1
ATOM 1528 O O . VAL A 1 187 ? -2.309 9.327 1.603 1.00 98.06 187 VAL A O 1
ATOM 1531 N N . HIS A 1 188 ? -1.062 7.710 0.673 1.00 98.31 188 HIS A N 1
ATOM 1532 C CA . HIS A 1 188 ? -1.586 6.649 1.527 1.00 98.31 188 HIS A CA 1
ATOM 1533 C C . HIS A 1 188 ? -1.277 6.870 3.013 1.00 98.31 188 HIS A C 1
ATOM 1535 O O . HIS A 1 188 ? -2.173 6.699 3.845 1.00 98.31 188 HIS A O 1
ATOM 1541 N N . ARG A 1 189 ? -0.066 7.318 3.362 1.00 97.62 189 ARG A N 1
ATOM 1542 C CA . ARG A 1 189 ? 0.284 7.651 4.751 1.00 97.62 189 ARG A CA 1
ATOM 1543 C C . ARG A 1 189 ? -0.554 8.815 5.278 1.00 97.62 189 ARG A C 1
ATOM 1545 O O . ARG A 1 189 ? -1.021 8.759 6.409 1.00 97.62 189 ARG A O 1
ATOM 1552 N N . ARG A 1 190 ? -0.797 9.856 4.477 1.00 96.62 190 ARG A N 1
ATOM 1553 C CA . ARG A 1 190 ? -1.463 11.080 4.962 1.00 96.62 190 ARG A CA 1
ATOM 1554 C C . ARG A 1 190 ? -2.986 11.041 4.938 1.00 96.62 190 ARG A C 1
ATOM 1556 O O . ARG A 1 190 ? -3.605 11.679 5.783 1.00 96.62 190 ARG A O 1
ATOM 1563 N N . THR A 1 191 ? -3.591 10.335 3.987 1.00 96.88 191 THR A N 1
ATOM 1564 C CA . THR A 1 191 ? -5.024 10.512 3.675 1.00 96.88 191 THR A CA 1
ATOM 1565 C C . THR A 1 191 ? -5.898 9.290 3.947 1.00 96.88 191 THR A C 1
ATOM 1567 O O . THR A 1 191 ? -7.123 9.414 3.968 1.00 96.88 191 THR A O 1
ATOM 1570 N N . SER A 1 192 ? -5.311 8.113 4.183 1.00 97.31 192 SER A N 1
ATOM 1571 C CA . SER A 1 192 ? -6.093 6.884 4.352 1.00 97.31 192 SER A CA 1
ATOM 1572 C C . SER A 1 192 ? -6.911 6.900 5.645 1.00 97.31 192 SER A C 1
ATOM 1574 O O . SER A 1 192 ? -6.404 7.178 6.730 1.00 97.31 192 SER A O 1
ATOM 1576 N N . SER A 1 193 ? -8.196 6.555 5.537 1.00 97.19 193 SER A N 1
ATOM 1577 C CA . SER A 1 193 ? -9.086 6.425 6.694 1.00 97.19 193 SER A CA 1
ATOM 1578 C C . SER A 1 193 ? -8.938 5.049 7.356 1.00 97.19 193 SER A C 1
ATOM 1580 O O . SER A 1 193 ? -9.067 4.033 6.665 1.00 97.19 193 SER A O 1
ATOM 1582 N N . PRO A 1 194 ? -8.805 4.974 8.695 1.00 97.12 194 PRO A N 1
ATOM 1583 C CA . PRO A 1 194 ? -8.836 3.706 9.424 1.00 97.12 194 PRO A CA 1
ATOM 1584 C C . PRO A 1 194 ? -10.097 2.872 9.171 1.00 97.12 194 PRO A C 1
ATOM 1586 O O . PRO A 1 194 ? -10.026 1.649 9.120 1.00 97.12 194 PRO A O 1
ATOM 1589 N N . HIS A 1 195 ? -11.252 3.517 8.970 1.00 96.50 195 HIS A N 1
ATOM 1590 C CA . HIS A 1 195 ? -12.507 2.813 8.677 1.00 96.50 195 HIS A CA 1
ATOM 1591 C C . HIS A 1 195 ? -12.458 2.117 7.317 1.00 96.50 195 HIS A C 1
ATOM 1593 O O . HIS A 1 195 ? -12.953 1.002 7.164 1.00 96.50 195 HIS A O 1
ATOM 1599 N N . TYR A 1 196 ? -11.838 2.767 6.330 1.00 96.44 196 TYR A N 1
ATOM 1600 C CA . TYR A 1 196 ? -11.664 2.186 5.005 1.00 96.44 196 TYR A CA 1
ATOM 1601 C C . TYR A 1 196 ? -10.732 0.970 5.059 1.00 96.44 196 TYR A C 1
ATOM 1603 O O . TYR A 1 196 ? -11.074 -0.086 4.533 1.00 96.44 196 TYR A O 1
ATOM 1611 N N . LEU A 1 197 ? -9.609 1.083 5.773 1.00 97.38 197 LEU A N 1
ATOM 1612 C CA . LEU A 1 197 ? -8.681 -0.031 5.983 1.00 97.38 197 LEU A CA 1
ATOM 1613 C C . LEU A 1 197 ? -9.331 -1.203 6.721 1.00 97.38 197 LEU A C 1
ATOM 1615 O O . LEU A 1 197 ? -9.203 -2.339 6.282 1.00 97.38 197 LEU A O 1
ATOM 1619 N N . ALA A 1 198 ? -10.082 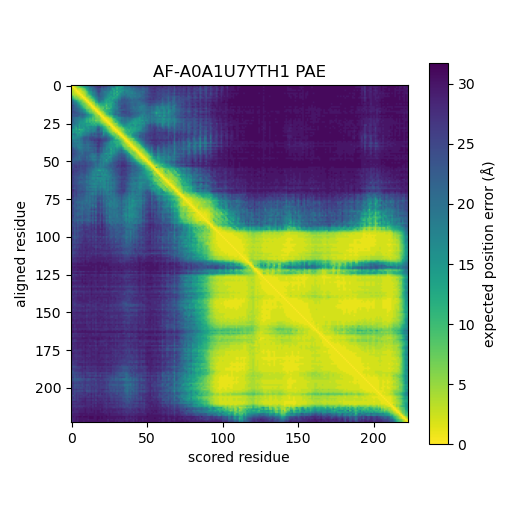-0.933 7.791 1.00 96.50 198 ALA A N 1
ATOM 1620 C CA . ALA A 1 198 ? -10.790 -1.968 8.539 1.00 96.50 198 ALA A CA 1
ATOM 1621 C C . ALA A 1 198 ? -11.771 -2.746 7.652 1.00 96.50 198 ALA A C 1
ATOM 1623 O O . ALA A 1 198 ? -11.820 -3.971 7.721 1.00 96.50 198 ALA A O 1
ATOM 1624 N N . LYS A 1 199 ? -12.498 -2.048 6.770 1.00 95.62 199 LYS A N 1
ATOM 1625 C CA . LYS A 1 199 ? -13.402 -2.683 5.805 1.00 95.62 199 LYS A CA 1
ATOM 1626 C C . LYS A 1 199 ? -12.654 -3.586 4.820 1.00 95.62 199 LYS A C 1
ATOM 1628 O O . LYS A 1 199 ? -13.144 -4.667 4.511 1.00 95.62 199 LYS A O 1
ATOM 1633 N N . LEU A 1 200 ? -11.487 -3.157 4.336 1.00 96.00 200 LEU A N 1
ATOM 1634 C CA . LEU A 1 200 ? -10.654 -3.975 3.449 1.00 96.00 200 LEU A CA 1
ATOM 1635 C C . LEU A 1 200 ? -10.110 -5.212 4.169 1.00 96.00 200 LEU A C 1
ATOM 1637 O O . LEU A 1 200 ? -10.168 -6.307 3.624 1.00 96.00 200 LEU A O 1
ATOM 1641 N N . TRP A 1 201 ? -9.631 -5.056 5.401 1.00 96.25 201 TRP A N 1
ATOM 1642 C CA . TRP A 1 201 ? -9.071 -6.161 6.182 1.00 96.25 201 TRP A CA 1
ATOM 1643 C C . TRP A 1 201 ? -10.123 -7.176 6.619 1.00 96.25 201 TRP A C 1
ATOM 1645 O O . TRP A 1 201 ? -9.838 -8.366 6.653 1.00 96.25 201 TRP A O 1
ATOM 1655 N N . LEU A 1 202 ? -11.348 -6.724 6.898 1.00 94.12 202 LEU A N 1
ATOM 1656 C CA . LEU A 1 202 ? -12.475 -7.616 7.162 1.00 94.12 202 LEU A CA 1
ATOM 1657 C C . LEU A 1 202 ? -12.847 -8.443 5.919 1.00 94.12 202 LEU A C 1
ATOM 1659 O O . LEU A 1 202 ? -13.276 -9.585 6.042 1.00 94.12 202 LEU A O 1
ATOM 1663 N N . ALA A 1 203 ? -12.688 -7.872 4.722 1.00 93.75 203 ALA A N 1
ATOM 1664 C CA . ALA A 1 203 ? -12.994 -8.548 3.464 1.00 93.75 203 ALA A CA 1
ATOM 1665 C C . ALA A 1 203 ? -11.884 -9.508 2.990 1.00 93.75 203 ALA A C 1
ATOM 1667 O O . ALA A 1 203 ? -12.164 -10.395 2.184 1.00 93.75 203 ALA A O 1
ATOM 1668 N N . ASP A 1 204 ? -10.647 -9.342 3.465 1.00 93.44 204 ASP A N 1
ATOM 1669 C CA . ASP A 1 204 ? -9.486 -10.139 3.059 1.00 93.44 204 ASP A CA 1
ATOM 1670 C C . ASP A 1 204 ? -8.807 -10.808 4.270 1.00 93.44 204 ASP A C 1
ATOM 1672 O O . ASP A 1 204 ? -7.995 -10.175 4.949 1.00 93.44 204 ASP A O 1
ATOM 1676 N N . PRO A 1 205 ? -9.046 -12.112 4.514 1.00 89.19 205 PRO A N 1
ATOM 1677 C CA . PRO A 1 205 ? -8.389 -12.855 5.592 1.00 89.19 205 PRO A CA 1
ATOM 1678 C C . PRO A 1 205 ? -6.850 -12.838 5.528 1.00 89.19 205 PRO A C 1
ATOM 1680 O O . PRO A 1 205 ? -6.182 -12.997 6.552 1.00 89.19 205 PRO A O 1
ATOM 1683 N N . MET A 1 206 ? -6.271 -12.622 4.342 1.00 93.88 206 MET A N 1
ATOM 1684 C CA . MET A 1 206 ? -4.826 -12.619 4.103 1.00 93.88 206 MET A CA 1
ATOM 1685 C C . MET A 1 206 ? -4.205 -11.213 4.098 1.00 93.88 206 MET A C 1
ATOM 1687 O O . MET A 1 206 ? -3.031 -11.068 3.750 1.00 93.88 206 MET A O 1
ATOM 1691 N N . TYR A 1 207 ? -4.935 -10.184 4.549 1.00 94.56 207 TYR A N 1
ATOM 1692 C CA . TYR A 1 207 ? -4.491 -8.781 4.514 1.00 94.56 207 TYR A CA 1
ATOM 1693 C C . TYR A 1 207 ? -3.105 -8.539 5.140 1.00 94.56 207 TYR A C 1
ATOM 1695 O O . TYR A 1 207 ? -2.367 -7.649 4.714 1.00 94.56 207 TYR A O 1
ATOM 1703 N N . HIS A 1 208 ? -2.745 -9.332 6.151 1.00 94.38 208 HIS A N 1
ATOM 1704 C CA . HIS A 1 208 ? -1.500 -9.218 6.905 1.00 94.38 208 HIS A CA 1
ATOM 1705 C C . HIS A 1 208 ? -0.247 -9.463 6.050 1.00 94.38 208 HIS A C 1
ATOM 1707 O O . HIS A 1 208 ? 0.811 -8.943 6.384 1.00 94.38 208 HIS A O 1
ATOM 1713 N N . VAL A 1 209 ? -0.358 -10.176 4.922 1.00 94.38 209 VAL A N 1
ATOM 1714 C CA . VAL A 1 209 ? 0.752 -10.381 3.968 1.00 94.38 209 VAL A CA 1
ATOM 1715 C C . VAL A 1 209 ? 1.207 -9.061 3.331 1.00 94.38 209 VAL A C 1
ATOM 1717 O O . VAL A 1 209 ? 2.347 -8.945 2.890 1.00 94.38 209 VAL A O 1
ATOM 1720 N N . TYR A 1 210 ? 0.336 -8.049 3.308 1.00 95.56 210 TYR A N 1
ATOM 1721 C CA . TYR A 1 210 ? 0.632 -6.721 2.765 1.00 95.56 210 TYR A CA 1
ATOM 1722 C C . TYR A 1 210 ? 1.084 -5.713 3.829 1.00 95.56 210 TYR A C 1
ATOM 1724 O O . TYR A 1 210 ? 1.296 -4.542 3.505 1.00 95.56 210 TYR A O 1
ATOM 1732 N N . ILE A 1 211 ? 1.222 -6.136 5.088 1.00 95.62 211 ILE A N 1
ATOM 1733 C CA . ILE A 1 211 ? 1.734 -5.305 6.180 1.00 95.62 211 ILE A CA 1
ATOM 1734 C C . ILE A 1 211 ? 3.201 -5.664 6.410 1.00 95.62 211 ILE A C 1
ATOM 1736 O O . ILE A 1 211 ? 3.528 -6.788 6.783 1.00 95.62 21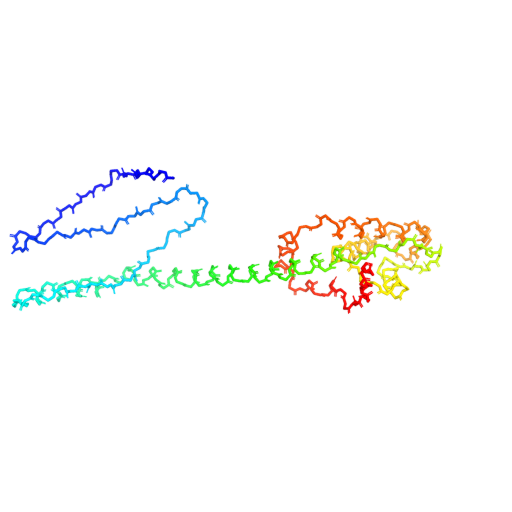1 ILE A O 1
ATOM 1740 N N . ASP A 1 212 ? 4.088 -4.695 6.200 1.00 93.06 212 ASP A N 1
ATOM 1741 C CA . ASP A 1 212 ? 5.523 -4.917 6.346 1.00 93.06 212 ASP A CA 1
ATOM 1742 C C . ASP A 1 212 ? 5.944 -5.011 7.824 1.00 93.06 212 ASP A C 1
ATOM 1744 O O . ASP A 1 212 ? 5.521 -4.187 8.636 1.00 93.06 212 ASP A O 1
ATOM 1748 N N . PRO A 1 213 ? 6.846 -5.944 8.188 1.00 89.50 213 PRO A N 1
ATOM 1749 C CA . PRO A 1 213 ? 7.367 -6.078 9.551 1.00 89.50 213 PRO A CA 1
ATOM 1750 C C . PRO A 1 213 ? 8.511 -5.093 9.869 1.00 89.50 213 PRO A C 1
ATOM 1752 O O . PRO A 1 213 ? 9.212 -5.258 10.866 1.00 89.50 213 PRO A O 1
ATOM 1755 N N . ILE A 1 214 ? 8.769 -4.109 9.003 1.00 80.50 214 ILE A N 1
ATOM 1756 C CA . ILE A 1 214 ? 9.901 -3.185 9.129 1.00 80.50 214 ILE A CA 1
ATOM 1757 C C . ILE A 1 214 ? 9.493 -2.016 10.020 1.00 80.50 214 ILE A C 1
ATOM 1759 O O . ILE A 1 214 ? 8.603 -1.248 9.669 1.00 80.50 214 ILE A O 1
ATOM 1763 N N . PHE A 1 215 ? 10.196 -1.843 11.138 1.00 79.88 215 PHE A N 1
ATOM 1764 C CA . PHE A 1 215 ? 9.975 -0.735 12.061 1.00 79.88 215 PHE A CA 1
ATOM 1765 C C . PHE A 1 215 ? 11.153 0.246 11.983 1.00 79.88 215 PHE A C 1
ATOM 1767 O O . PHE A 1 215 ? 12.234 -0.064 12.493 1.00 79.88 215 PHE A O 1
ATOM 1774 N N . PRO A 1 216 ? 10.989 1.425 11.353 1.00 76.12 216 PRO A N 1
ATOM 1775 C CA . PRO A 1 216 ? 12.038 2.421 11.324 1.00 76.12 216 PRO A CA 1
ATOM 1776 C C . PRO A 1 216 ? 12.211 2.995 12.732 1.00 76.12 216 PRO A C 1
ATOM 1778 O O . PRO A 1 216 ? 11.247 3.165 13.484 1.00 76.12 216 PRO A O 1
ATOM 1781 N N . LYS A 1 217 ? 13.453 3.319 13.097 1.00 74.44 217 LYS A N 1
ATOM 1782 C CA . LYS A 1 217 ? 13.729 4.035 14.345 1.00 74.44 217 LYS A CA 1
ATOM 1783 C C . LYS A 1 217 ? 13.180 5.453 14.204 1.00 74.44 217 LYS A C 1
ATOM 1785 O O . LYS A 1 217 ? 13.779 6.273 13.512 1.00 74.44 217 LYS A O 1
ATOM 1790 N N . LEU A 1 218 ? 12.039 5.729 14.832 1.00 68.56 218 LEU A N 1
ATOM 1791 C CA . LEU A 1 218 ? 11.486 7.078 14.898 1.00 68.56 218 LEU A CA 1
ATOM 1792 C C . LEU A 1 218 ? 12.479 7.945 15.681 1.00 68.56 218 LEU A C 1
ATOM 1794 O O . LEU A 1 218 ? 12.767 7.667 16.846 1.00 68.56 218 LEU A O 1
ATOM 1798 N N . GLN A 1 219 ? 13.068 8.948 15.030 1.00 60.41 219 GLN A N 1
ATOM 1799 C CA . GLN A 1 219 ? 13.896 9.917 15.739 1.00 60.41 219 GLN A CA 1
ATOM 1800 C C . GLN A 1 219 ? 12.965 10.732 16.639 1.00 60.41 219 GLN A C 1
ATOM 1802 O O . GLN A 1 219 ? 11.996 11.318 16.158 1.00 60.41 219 GLN A O 1
ATOM 1807 N N . ASN A 1 220 ? 13.232 10.740 17.948 1.00 47.56 220 ASN A N 1
ATOM 1808 C CA . ASN A 1 220 ? 12.550 11.657 18.855 1.00 47.56 220 ASN A CA 1
ATOM 1809 C C . ASN A 1 220 ? 12.806 13.082 18.347 1.00 47.56 220 ASN A C 1
ATOM 1811 O O . ASN A 1 220 ? 13.977 13.405 18.120 1.00 47.56 220 ASN A O 1
ATOM 1815 N N . PRO A 1 221 ? 11.780 13.938 18.186 1.00 45.31 221 PRO A N 1
ATOM 1816 C CA . PRO A 1 221 ? 12.040 15.352 17.991 1.00 45.31 221 PRO A CA 1
ATOM 1817 C C . PRO A 1 221 ? 12.817 15.818 19.224 1.00 45.31 221 PRO A C 1
ATOM 1819 O O . PRO A 1 221 ? 12.323 15.750 20.352 1.00 45.31 221 PRO A O 1
ATOM 1822 N N . SER A 1 222 ? 14.084 16.180 19.027 1.00 43.19 222 SER A N 1
ATOM 1823 C CA . SER A 1 222 ? 14.874 16.860 20.044 1.00 43.19 222 SER A CA 1
ATOM 1824 C C . SER A 1 222 ? 14.078 18.082 20.503 1.00 43.19 222 SER A C 1
ATOM 1826 O O . SER A 1 222 ? 13.661 18.874 19.658 1.00 43.19 222 SER A O 1
ATOM 1828 N N . LYS A 1 223 ? 13.821 18.132 21.815 1.00 36.19 223 LYS A N 1
ATOM 1829 C CA . LYS A 1 223 ? 13.123 19.202 22.542 1.00 36.19 223 LYS A CA 1
ATOM 1830 C C . LYS A 1 223 ? 13.527 20.603 22.102 1.00 36.19 223 LYS A C 1
ATOM 1832 O O . LYS A 1 223 ? 14.738 20.805 21.865 1.00 36.19 223 LYS A O 1
#

Organism: Nicotiana sylvestris (NCBI:txid4096)

Foldseek 3Di:
DDDDDDDDPDDDPFDQPVPPRDTDDDDDDDDDPDDDDDDDPPDDDDPPDDDDDDDPVVVVVVVVVVVVVVPPVVVVVVCVVVVVVVVVVVVVVVLLVVLLVVLVVLLVQLLLDDQDPDDDQDDFFQALVRLQVVCCVVVLDAADLVLLVVRVVRLVVLPPPPCNRPGPCVVDPRNVSVVVSSVVRVCCSPPDDSSVSSVVCVVDVCSCVSGDPGDDDRDDPDD

Sequence (223 aa):
MNYLVIISPGIFQNRTCRKCDLVFVSPVTLYSVTHHLVALPLYFSNLFFQNTTATKREARCSVYAKNKFRRRPELLWILRLFFPLLILLLMADQESDAFLRRARMYQEYMQLVPIPTQTHSSIPCTSWAGLAASIKKLYGQPLHYLTNLCIKQRDQMRIGADDEVDPLEMLIHPTKAESSIWLMEEVHRRTSSPHYLAKLWLADPMYHVYIDPIFPKLQNPSK

Nearest PDB structures (foldseek):
  6ois-assembly1_B  TM=9.816E-01  e=4.500E-13  Arabidopsis thaliana
  2q3t-assembly1_A  TM=9.685E-01  e=1.790E-11  Arabidopsis thaliana
  3gan-assembly1_A  TM=9.637E-01  e=4.834E-11  Arabidopsis thaliana
  5njd-assembly4_H  TM=1.752E-01  e=5.351E+00  Homo sapiens
  5njd-assembly5_J  TM=1.806E-01  e=5.674E+00  Homo sapiens

Solvent-accessible surface area (backbone atoms only — not comparable to full-atom values): 14090 Å² total; per-residue (Å²): 139,85,84,83,84,82,79,76,93,71,82,81,80,80,68,70,48,94,85,71,87,53,81,77,79,74,87,80,86,85,83,82,96,74,80,93,74,86,90,71,87,84,83,75,92,74,85,80,77,77,93,64,86,79,51,86,63,56,61,51,54,54,50,51,53,55,52,55,64,73,68,45,67,77,56,56,54,49,49,67,62,48,47,60,55,48,51,52,52,56,52,53,53,55,51,53,53,52,36,34,55,52,26,37,56,50,45,59,52,47,52,71,57,78,80,80,89,75,79,76,77,72,61,87,29,59,40,51,60,52,36,51,52,49,48,31,66,74,71,49,38,55,62,49,49,68,49,46,50,52,32,52,50,57,51,56,69,34,67,92,43,98,64,51,86,53,45,37,43,81,80,39,56,39,49,58,54,52,50,54,49,51,57,50,38,51,49,51,39,73,66,62,52,31,67,59,49,18,54,51,44,74,74,31,94,65,48,65,80,36,52,58,94,51,76,55,84,78,76,75,81,80,127